Protein 5DP1 (pdb70)

Sequence (332 aa):
DQPVQLKLSEYGVIDNLNNWQPMQRKTPLANEVEIEVAAVGLNFRRDVLNALGLLKDYYAEHFNITSAEQLTFGFECAGKISAVGEQVSQWQVGDEVIGLLLHHDGLSSFITTSVEYVVAKPKQMSFSEAATLPLTFLTAQYGLQHLAKIQPGERVLIHAAAGGVGQAAVQIAQVAGAEIFATASPSKWEFLQSLGIKHIMNSRTLDFAEEIMKRRTAGEGVDVVLNSLNGEYIPQSLAVLTPKGRFVEIGKIGIWEKEQVKEKRPDVSYFPFDLQEAVQQQPGLIGQLSSEELTQQQWNQGKLKALPHKVFPSTEITTAAFRYMQQAKHVGKVVVSMP

InterPro domains:
  IPR001227 Acyl transferase domain superfamily [G3DSA:3.40.366.10] (591-899)
  IPR009081 Phosphopantetheine binding ACP domain [PF00550] (2108-2173)
  IPR009081 Phosphopantetheine binding ACP domain [PS50075] (2102-2177)
  IPR011032 GroES-like superfamily [SSF50129] (1491-1642)
  IPR013154 Alcohol dehydrogenase-like, N-terminal [PF08240] (1513-1579)
  IPR013968 Polyketide synthase-like, ketoreductase domain [PF08659] (1828-2005)
  IPR014030 Beta-ketoacyl synthase-like, N-terminal domain [PF00109] (36-287)
  IPR014031 Beta-ketoacyl synthase, C-terminal domain [PF02801] (295-412)
  IPR014043 Acyl transferase domain [PF00698] (593-915)
  IPR014043 Acyl transferase domain [SM00827] (593-896)
  IPR016035 Acyl transferase/acyl hydrolase/lysophospholipase [SSF52151] (590-893)
  IPR016036 Malonyl-CoA ACP transacylase, ACP-binding [SSF55048] (723-789)
  IPR016039 Thiolase-like [G3DSA:3.40.47.10] (28-499)
  IPR016039 Thiolase-like [SSF53901] (32-411)
  IPR020806 Polyketide synthase-like, phosphopantetheine-binding domain [SM00823] (2105-2177)
  IPR020807 Polyketide/metazoan fatty acid synthase-like, dehydratase domain [SM00826] (963-1134)
  IPR020841 Polyketide synthase, beta-ketoacyl synthase domain [PS52004] (35-462)
  IPR020841 Polyketide synthase, beta-ketoacyl synthase domain [SM00825] (38-465)
  IPR020843 Enoylreductase domain [SM00829] (1495-1812)
  IPR036291 NAD(P)-binding domain superfamily [SSF51735] (1255-1474)

Radius of gyration: 19.92 Å; Cα contacts (8 Å, |Δi|>4): 731; chains: 1; bounding box: 50×55×38 Å

Foldseek 3Di:
DQKWFWAAPAAQDLVRTDTHGDDDDAAAAQKFKFQFFKFWAALVQLCLRNCNCQVVCCVPPVDNGRRVAAGTFKTWGFTCHHHNNDDPDDGGFTKIQQGDRTSRIRMDMDGCLRIDGDDPVDDRHLSNLPRPLQLVLCCQDCVAQNDAAAFEEEEELLQASNNVNNLLVCVVRNYQYAYEHDPVCQVVVVVSVHDHYYHNPDLCSLVVQCVVVVNQAGQEYEDADADPCQLSNLVRHGQQHEYEYEHDPHDDDPVVSCVSHVRYHYHYDYSVVVCVVDPCSSVVSVVVVVVCVVVVRDGRDDAAEDEPVCSSVQSVVSVVCNSHHIYMYGYD

Organism: NCBI:txid489825

Secondary structure (DSSP, 8-state):
---EEEEESSTT-GGGEEEEE-------TTEEEEEEEEEEE-HHHHHHHHTTTHHHHHHHH---SGGG----SEEEEEEEEE-TT--S--TT-EEEE-S-S--SBSEEEEEGGGEEEPPTTS-HHHHHTSHHHHHHHHIIIIIIS---TT-EEEETTTTSHHHHHHHHHHHHTTPEEEEEE-GGGHHHHHTTT--EEEESSSSTHHHHHHHHTTT--EEEEEE---TTHHHHHHTTEEEEEEEEE---TTPPPHHHHHHH-TTSEEEE--HHHHHHHSTTHHHHHHHHHHHHHHTT---PPPEEEEEGGGHHHHHHHHHHTTTS-EEEEE--

Nearest PDB structures (foldseek):
  5dp1-assembly1_A  TM=1.003E+00  e=2.004E-77  Moorena producens 3L
  6k9y-assembly2_C  TM=8.954E-01  e=3.140E-31  Homo sapiens
  6k9y-assembly2_D  TM=8.778E-01  e=4.285E-31  Homo sapiens
  6lhr-assembly2_D  TM=8.682E-01  e=5.496E-31  Homo sapiens
  4dup-assembly1_A  TM=8.455E-01  e=1.088E-29  Rhizobium etli CFN 42

B-factor: mean 36.42, std 11.65, range [17.14, 84.02]

Solvent-accessible surface area: 15423 Å² total; per-residue (Å²): 180,166,24,30,34,0,30,0,49,98,54,43,60,4,100,40,10,55,63,66,120,36,161,112,133,120,14,128,43,75,42,0,4,0,91,10,32,2,0,0,1,14,57,35,0,1,23,4,0,55,17,106,13,117,114,37,14,41,149,73,83,118,36,100,48,10,113,90,0,24,2,0,12,0,0,0,0,88,3,27,26,46,5,163,127,20,111,153,35,128,105,44,46,56,0,6,0,14,27,11,121,19,0,1,0,21,16,4,28,9,40,50,86,50,9,36,61,14,22,195,146,12,56,47,23,62,0,0,0,20,3,41,2,3,2,9,0,16,21,0,0,64,44,31,3,130,5,94,103,60,33,56,1,0,0,5,7,0,1,5,12,27,6,11,0,0,2,18,2,0,75,71,14,42,15,60,12,1,0,0,4,18,62,86,61,87,150,61,0,128,88,55,47,6,186,26,44,13,33,15,168,59,68,98,2,10,129,83,0,71,165,128,3,92,48,102,3,0,33,0,0,5,0,41,12,76,44,105,36,1,38,53,0,0,49,2,7,33,86,170,0,39,0,0,1,35,16,70,83,50,56,64,110,141,101,93,2,141,156,78,34,106,60,18,48,34,58,56,27,15,18,36,43,8,10,122,139,78,121,46,1,1,38,84,0,16,122,52,17,64,100,18,66,110,120,63,113,11,130,26,4,87,51,96,65,23,73,10,110,78,8,41,47,0,0,120,66,9,70,148,3,95,73,38,22,6,0,0,0,45,16,140

Structure (mmCIF, N/CA/C/O backbone):
data_5DP1
#
_entry.id   5DP1
#
_cell.length_a   93.583
_cell.length_b   127.153
_cell.length_c   127.759
_cell.angle_alpha   90.00
_cell.angle_beta   90.00
_cell.angle_gamma   90.00
#
_symmetry.space_group_name_H-M   'F 2 2 2'
#
loop_
_entity.id
_entity.type
_entity.pdbx_description
1 polymer CurK
2 non-polymer GLYCEROL
3 non-polymer 'PHOSPHATE ION'
4 water water
#
loop_
_atom_site.group_PDB
_atom_site.id
_atom_site.type_symbol
_atom_site.label_atom_id
_atom_site.label_alt_id
_atom_site.label_comp_id
_atom_site.label_asym_id
_atom_site.label_entity_id
_atom_site.label_seq_id
_atom_site.pdbx_PDB_ins_code
_atom_site.Cartn_x
_atom_site.Cartn_y
_atom_site.Cartn_z
_atom_site.occupancy
_atom_site.B_iso_or_equiv
_atom_site.auth_seq_id
_atom_site.auth_comp_id
_atom_site.auth_asym_id
_atom_site.auth_atom_id
_atom_site.pdbx_PDB_model_num
ATOM 1 N N . ASP A 1 27 ? 8.350 8.548 -23.927 1.00 72.92 3 ASP A N 1
ATOM 2 C CA . ASP A 1 27 ? 6.874 8.339 -23.886 1.00 70.75 3 ASP A CA 1
ATOM 3 C C . ASP A 1 27 ? 6.529 6.859 -23.960 1.00 64.64 3 ASP A C 1
ATOM 4 O O . ASP A 1 27 ? 7.126 6.114 -24.739 1.00 65.67 3 ASP A O 1
ATOM 9 N N . GLN A 1 28 ? 5.555 6.457 -23.141 1.00 76.59 4 GLN A N 1
ATOM 10 C CA . GLN A 1 28 ? 5.176 5.052 -22.940 1.00 68.40 4 GLN A CA 1
ATOM 11 C C . GLN A 1 28 ? 6.338 4.155 -22.464 1.00 60.98 4 GLN A C 1
ATOM 12 O O . GLN A 1 28 ? 6.566 3.090 -23.049 1.00 56.42 4 GLN A O 1
ATOM 18 N N . PRO A 1 29 ? 7.075 4.574 -21.403 1.00 56.53 5 PRO A N 1
ATOM 19 C CA . PRO A 1 29 ? 8.088 3.662 -20.857 1.00 52.16 5 PRO A CA 1
ATOM 20 C C . PRO A 1 29 ? 7.455 2.401 -20.259 1.00 49.99 5 PRO A C 1
ATOM 21 O O . PRO A 1 29 ? 6.358 2.468 -19.688 1.00 49.66 5 PRO A O 1
ATOM 25 N N . VAL A 1 30 ? 8.140 1.270 -20.414 1.00 45.36 6 VAL A N 1
ATOM 26 C CA . VAL A 1 30 ? 7.642 -0.038 -19.969 1.00 44.14 6 VAL A CA 1
ATOM 27 C C . VAL A 1 30 ? 8.672 -0.829 -19.144 1.00 42.83 6 VAL A C 1
ATOM 28 O O . VAL A 1 30 ? 9.864 -0.502 -19.136 1.00 39.56 6 VAL A O 1
ATOM 32 N N . GLN A 1 31 ? 8.188 -1.855 -18.444 1.00 41.56 7 GLN A N 1
ATOM 33 C CA . GLN A 1 31 ? 9.024 -2.733 -17.628 1.00 39.41 7 GLN A CA 1
ATOM 34 C C . GLN A 1 31 ? 8.530 -4.156 -17.822 1.00 39.13 7 GLN A C 1
ATOM 35 O O . GLN A 1 31 ? 7.320 -4.388 -17.842 1.00 38.23 7 GLN A O 1
ATOM 41 N N . LEU A 1 32 ? 9.454 -5.107 -17.987 1.00 36.30 8 LEU A N 1
ATOM 42 C CA . LEU A 1 32 ? 9.078 -6.516 -18.099 1.00 35.60 8 LEU A CA 1
ATOM 43 C C . LEU A 1 32 ? 8.589 -7.045 -16.744 1.00 35.77 8 LEU A C 1
ATOM 44 O O . LEU A 1 32 ? 9.259 -6.873 -15.719 1.00 34.36 8 LEU A O 1
ATOM 49 N N . LYS A 1 33 ? 7.420 -7.680 -16.735 1.00 38.73 9 LYS A N 1
ATOM 50 C CA . L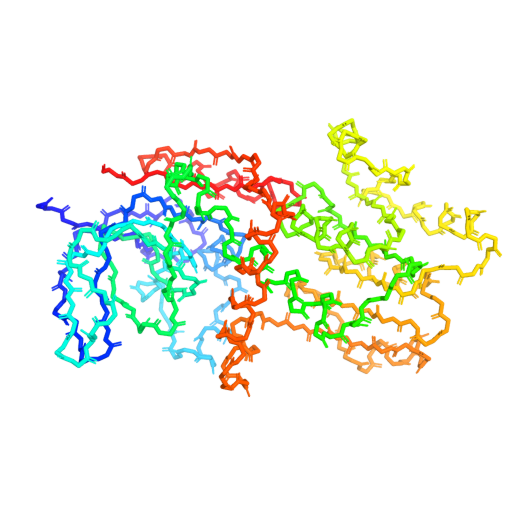YS A 1 33 ? 6.839 -8.171 -15.476 1.00 40.09 9 LYS A CA 1
ATOM 51 C C . LYS A 1 33 ? 6.309 -9.583 -15.612 1.00 41.83 9 LYS A C 1
ATOM 52 O O . LYS A 1 33 ? 5.977 -10.028 -16.711 1.00 42.45 9 LYS A O 1
ATOM 58 N N . LEU A 1 34 ? 6.225 -10.283 -14.484 1.00 43.10 10 LEU A N 1
ATOM 59 C CA . LEU A 1 34 ? 5.717 -11.651 -14.458 1.00 45.34 10 LEU A CA 1
ATOM 60 C C . LEU A 1 34 ? 4.451 -11.749 -13.605 1.00 47.47 10 LEU A C 1
ATOM 61 O O . LEU A 1 34 ? 4.471 -11.397 -12.425 1.00 47.52 10 LEU A O 1
ATOM 66 N N . SER A 1 35 ? 3.363 -12.228 -14.207 1.00 51.62 11 SER A N 1
ATOM 67 C CA . SER A 1 35 ? 2.074 -12.341 -13.507 1.00 55.65 11 SER A CA 1
ATOM 68 C C . SER A 1 35 ? 2.031 -13.516 -12.523 1.00 57.02 11 SER A C 1
ATOM 69 O O . SER A 1 35 ? 1.471 -13.386 -11.434 1.00 59.98 11 SER A O 1
ATOM 72 N N . GLU A 1 36 ? 2.616 -14.651 -12.911 1.00 56.67 12 GLU A N 1
ATOM 73 C CA . GLU A 1 36 ? 2.744 -15.813 -12.025 1.00 57.02 12 GLU A CA 1
ATOM 74 C C . GLU A 1 36 ? 3.953 -16.692 -12.384 1.00 54.83 12 GLU A C 1
ATOM 75 O O . GLU A 1 36 ? 4.334 -16.813 -13.562 1.00 54.31 12 GLU A O 1
ATOM 81 N N . TYR A 1 37 ? 4.548 -17.301 -11.357 1.00 52.38 13 TYR A N 1
ATOM 82 C CA . TYR A 1 37 ? 5.728 -18.156 -11.518 1.00 50.20 13 TYR A CA 1
ATOM 83 C C . TYR A 1 37 ? 5.502 -19.311 -12.475 1.00 50.61 13 TYR A C 1
ATOM 84 O O . TYR A 1 37 ? 4.368 -19.785 -12.644 1.00 52.85 13 TYR A O 1
ATOM 93 N N . GLY A 1 38 ? 6.592 -19.753 -13.100 1.00 48.30 14 GLY A N 1
ATOM 94 C CA . GLY A 1 38 ? 6.622 -21.001 -13.861 1.00 47.36 14 GLY A CA 1
ATOM 95 C C . GLY A 1 38 ? 6.066 -20.945 -15.272 1.00 46.57 14 GLY A C 1
ATOM 96 O O . GLY A 1 38 ? 6.060 -21.956 -15.978 1.00 45.25 14 GLY A O 1
ATOM 97 N N . VAL A 1 39 ? 5.597 -19.770 -15.689 1.00 46.30 15 VAL A N 1
ATOM 98 C CA . VAL A 1 39 ? 5.068 -19.603 -17.049 1.00 46.66 15 VAL A CA 1
ATOM 99 C C . VAL A 1 39 ? 5.776 -18.445 -17.768 1.00 45.10 15 VAL A C 1
ATOM 100 O O . VAL A 1 39 ? 5.426 -17.275 -17.568 1.00 43.54 15 VAL A O 1
ATOM 104 N N . ILE A 1 40 ? 6.769 -18.781 -18.594 1.00 43.72 16 ILE A N 1
ATOM 105 C CA . ILE A 1 40 ? 7.512 -17.789 -19.400 1.00 44.84 16 ILE A CA 1
ATOM 106 C C . ILE A 1 40 ? 6.560 -16.970 -20.284 1.00 46.26 16 ILE A C 1
ATOM 107 O O . ILE A 1 40 ? 6.749 -15.765 -20.479 1.00 44.33 16 ILE A O 1
ATOM 112 N N . ASP A 1 41 ? 5.527 -17.637 -20.789 1.00 49.08 17 ASP A N 1
ATOM 113 C CA . ASP A 1 41 ? 4.483 -16.994 -21.576 1.00 53.03 17 ASP A CA 1
ATOM 114 C C . ASP A 1 41 ? 3.766 -15.872 -20.812 1.00 52.51 17 ASP A C 1
ATOM 115 O O . ASP A 1 41 ? 3.116 -15.025 -21.422 1.00 53.96 17 ASP A O 1
ATOM 120 N N . ASN A 1 42 ? 3.887 -15.872 -19.484 1.00 51.15 18 ASN A N 1
ATOM 121 C CA . ASN A 1 42 ? 3.290 -14.827 -18.650 1.00 52.73 18 ASN A CA 1
ATOM 122 C C . ASN A 1 42 ? 4.213 -13.635 -18.378 1.00 50.16 18 ASN A C 1
ATOM 123 O O . ASN A 1 42 ? 3.955 -12.837 -17.466 1.00 49.95 18 ASN A O 1
ATOM 128 N N . LEU A 1 43 ? 5.288 -13.524 -19.159 1.00 47.64 19 LEU A N 1
ATOM 129 C CA . LEU A 1 43 ? 6.139 -12.336 -19.126 1.00 45.54 19 LEU A CA 1
ATOM 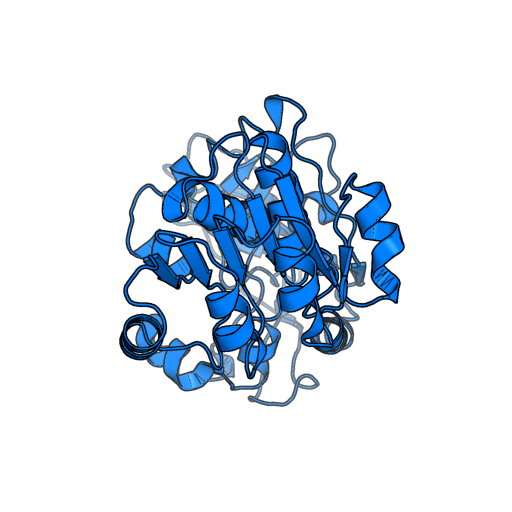130 C C . LEU A 1 43 ? 5.536 -11.287 -20.053 1.00 46.11 19 LEU A C 1
ATOM 131 O O . LEU A 1 43 ? 5.270 -11.571 -21.221 1.00 47.39 19 LEU A O 1
ATOM 136 N N . ASN A 1 44 ? 5.316 -10.084 -19.520 1.00 45.51 20 ASN A N 1
ATOM 137 C CA A ASN A 1 44 ? 4.676 -9.011 -20.279 0.50 46.26 20 ASN A CA 1
ATOM 138 C CA B ASN A 1 44 ? 4.666 -9.005 -20.272 0.50 47.05 20 ASN A CA 1
ATOM 139 C C . ASN A 1 44 ? 5.300 -7.645 -20.015 1.00 45.76 20 ASN A C 1
ATOM 140 O O . ASN A 1 44 ? 5.709 -7.345 -18.892 1.00 45.88 20 ASN A O 1
ATOM 149 N N . TRP A 1 45 ? 5.375 -6.830 -21.065 1.00 46.43 21 TRP A N 1
ATOM 150 C CA . TRP A 1 45 ? 5.848 -5.454 -20.954 1.00 47.08 21 TRP A CA 1
ATOM 151 C C . TRP A 1 45 ? 4.695 -4.599 -20.425 1.00 49.33 21 TRP A C 1
ATOM 152 O O . TRP A 1 45 ? 3.683 -4.436 -21.104 1.00 52.15 21 TRP A O 1
ATOM 163 N N . GLN A 1 46 ? 4.845 -4.073 -19.212 1.00 51.05 22 GLN A N 1
ATOM 164 C CA . GLN A 1 46 ? 3.830 -3.216 -18.585 1.00 53.92 22 GLN A CA 1
ATOM 165 C C . GLN A 1 46 ? 4.302 -1.760 -18.498 1.00 53.50 22 GLN A C 1
ATOM 166 O O . GLN A 1 46 ? 5.486 -1.513 -18.265 1.00 51.62 22 GLN A O 1
ATOM 172 N N . PRO A 1 47 ? 3.380 -0.786 -18.661 1.00 54.35 23 PRO A N 1
ATOM 173 C CA . PRO A 1 47 ? 3.773 0.614 -18.474 1.00 52.82 23 PRO A CA 1
ATOM 174 C C . PRO A 1 47 ? 4.460 0.814 -17.125 1.00 50.72 23 PRO A C 1
ATOM 175 O O . PRO A 1 47 ? 4.120 0.135 -16.154 1.00 51.73 23 PRO A O 1
ATOM 179 N N . MET A 1 48 ? 5.443 1.706 -17.073 1.00 48.03 24 MET A N 1
ATOM 180 C CA . MET A 1 48 ? 6.149 1.969 -15.823 1.00 47.16 24 MET A CA 1
ATOM 181 C C . MET A 1 48 ? 6.146 3.452 -15.485 1.00 48.19 24 MET A C 1
ATOM 182 O O . MET A 1 48 ? 6.102 4.304 -16.380 1.00 48.04 24 MET A O 1
ATOM 187 N N . GLN A 1 49 ? 6.206 3.741 -14.188 1.00 50.23 25 GLN A N 1
ATOM 188 C CA . GLN A 1 49 ? 6.319 5.101 -13.681 1.00 53.66 25 GLN A CA 1
ATOM 189 C C . GLN A 1 49 ? 7.802 5.449 -13.536 1.00 51.55 25 GLN A C 1
ATOM 190 O O . GLN A 1 49 ? 8.523 4.802 -12.775 1.00 50.28 25 GLN A O 1
ATOM 196 N N . ARG A 1 50 ? 8.249 6.462 -14.277 1.00 50.38 26 ARG A N 1
ATOM 197 C CA . ARG A 1 50 ? 9.611 6.974 -14.148 1.00 48.86 26 ARG A CA 1
ATOM 198 C C . ARG A 1 50 ? 9.799 7.668 -12.804 1.00 50.99 26 ARG A C 1
ATOM 199 O O . ARG A 1 50 ? 8.873 8.295 -12.279 1.00 51.92 26 ARG A O 1
ATOM 207 N N . LYS A 1 51 ? 11.000 7.541 -12.251 1.00 53.52 27 LYS A N 1
ATOM 208 C CA . LYS A 1 51 ? 11.320 8.076 -10.931 1.00 54.59 27 LYS A CA 1
ATOM 209 C C . LYS A 1 51 ? 12.442 9.091 -11.037 1.00 53.07 27 LYS A C 1
ATOM 210 O O . LYS A 1 51 ? 13.367 8.920 -11.836 1.00 52.61 27 LYS A O 1
ATOM 216 N N . THR A 1 52 ? 12.353 10.136 -10.220 1.00 51.90 28 THR A N 1
ATOM 217 C CA . THR A 1 52 ? 13.428 11.109 -10.046 1.00 50.13 28 THR A CA 1
ATOM 218 C C . THR A 1 52 ? 14.571 10.421 -9.306 1.00 47.21 28 THR A C 1
ATOM 219 O O . THR A 1 52 ? 14.328 9.763 -8.293 1.00 48.19 28 THR A O 1
ATOM 223 N N . PRO A 1 53 ? 15.812 10.535 -9.824 1.00 44.16 29 PRO A N 1
ATOM 224 C CA . PRO A 1 53 ? 16.926 9.912 -9.107 1.00 42.31 29 PRO A CA 1
ATOM 225 C C . PRO A 1 53 ? 17.188 10.573 -7.759 1.00 42.03 29 PRO A C 1
ATOM 226 O O . PRO A 1 53 ? 17.136 11.799 -7.646 1.00 40.93 29 PRO A O 1
ATOM 230 N N . LEU A 1 54 ? 17.480 9.762 -6.747 1.00 41.89 30 LEU A N 1
ATOM 231 C CA . LEU A 1 54 ? 17.896 10.295 -5.447 1.00 43.21 30 LEU A CA 1
ATOM 232 C C . LEU A 1 54 ? 19.308 10.887 -5.565 1.00 43.54 30 LEU A C 1
ATOM 233 O O . LEU A 1 54 ? 19.940 10.779 -6.624 1.00 42.58 30 LEU A O 1
ATOM 238 N N . ALA A 1 55 ? 19.788 11.513 -4.489 1.00 43.60 31 ALA A N 1
ATOM 239 C CA . ALA A 1 55 ? 20.971 12.391 -4.528 1.00 44.93 31 ALA A CA 1
ATOM 240 C C . ALA A 1 55 ? 22.226 11.837 -5.204 1.00 44.78 31 ALA A C 1
ATOM 241 O O . ALA A 1 55 ? 22.939 12.588 -5.883 1.00 47.10 31 ALA A O 1
ATOM 243 N N . ASN A 1 56 ? 22.517 10.555 -4.991 1.00 42.99 32 ASN A N 1
ATOM 244 C CA . ASN A 1 56 ? 23.699 9.928 -5.606 1.00 42.95 32 ASN A CA 1
ATOM 245 C C . ASN A 1 56 ? 23.349 8.825 -6.620 1.00 40.40 32 ASN A C 1
ATOM 246 O O . ASN A 1 56 ? 24.112 7.879 -6.839 1.00 40.88 32 ASN A O 1
ATOM 251 N N . GLU A 1 57 ? 22.194 8.986 -7.252 1.00 38.26 33 GLU A N 1
ATOM 252 C CA . GLU A 1 57 ? 21.748 8.093 -8.310 1.00 37.53 33 GLU A CA 1
ATOM 253 C C . GLU A 1 57 ? 21.700 8.808 -9.657 1.00 35.78 33 GLU A C 1
ATOM 254 O O . GLU A 1 57 ? 21.686 10.042 -9.726 1.00 36.11 33 GLU A O 1
ATOM 260 N N . VAL A 1 58 ? 21.670 8.018 -10.723 1.00 33.29 34 VAL A N 1
ATOM 261 C CA . VAL A 1 58 ? 21.347 8.513 -12.056 1.00 32.23 34 VAL A CA 1
ATOM 262 C C . VAL A 1 58 ? 20.180 7.703 -12.632 1.00 32.23 34 VAL A C 1
ATOM 263 O O . VAL A 1 58 ? 19.906 6.580 -12.186 1.00 31.80 34 VAL A O 1
ATOM 267 N N . GLU A 1 59 ? 19.497 8.280 -13.613 1.00 31.39 35 GLU A N 1
ATOM 268 C CA . GLU A 1 59 ? 18.524 7.542 -14.392 1.00 31.82 35 GLU A CA 1
ATOM 269 C C . GLU A 1 59 ? 19.142 7.236 -15.753 1.00 30.98 35 GLU A C 1
ATOM 270 O O . GLU A 1 59 ? 19.807 8.087 -16.344 1.00 31.30 35 GLU A O 1
ATOM 276 N N . ILE A 1 60 ? 18.944 6.011 -16.224 1.00 30.34 36 ILE A N 1
ATOM 277 C CA . ILE A 1 60 ? 19.484 5.574 -17.517 1.00 29.65 36 ILE A CA 1
ATOM 278 C C . ILE A 1 60 ? 18.347 5.191 -18.460 1.00 30.38 36 ILE A C 1
ATOM 279 O O . ILE A 1 60 ? 17.472 4.388 -18.099 1.00 30.61 36 ILE A O 1
ATOM 284 N N . GLU A 1 61 ? 18.331 5.788 -19.654 1.00 30.06 37 GLU A N 1
ATOM 285 C CA . GLU A 1 61 ? 17.434 5.308 -20.714 1.00 30.43 37 GLU A CA 1
ATOM 286 C C . GLU A 1 61 ? 18.124 4.124 -21.386 1.00 28.87 37 GLU A C 1
ATOM 287 O O . GLU A 1 61 ? 19.185 4.286 -21.985 1.00 28.67 37 GLU A O 1
ATOM 293 N N . VAL A 1 62 ? 17.517 2.945 -21.274 1.00 28.66 38 VAL A N 1
ATOM 294 C CA . VAL A 1 62 ? 18.187 1.671 -21.621 1.00 27.81 38 VAL A CA 1
ATOM 295 C C . VAL A 1 62 ? 18.105 1.387 -23.113 1.00 28.26 38 VAL A C 1
ATOM 296 O O . VAL A 1 62 ? 17.020 1.433 -23.696 1.00 28.75 38 VAL A O 1
ATOM 300 N N . ALA A 1 63 ? 19.242 1.081 -23.729 1.00 26.91 39 ALA A N 1
ATOM 301 C CA . ALA A 1 63 ? 19.275 0.706 -25.147 1.00 27.86 39 ALA A CA 1
ATOM 302 C C . ALA A 1 63 ? 19.409 -0.813 -25.342 1.00 27.43 39 ALA A C 1
ATOM 303 O O . ALA A 1 63 ? 18.841 -1.386 -26.281 1.00 27.66 39 ALA A O 1
ATOM 305 N N . ALA A 1 64 ? 20.178 -1.463 -24.467 1.00 25.54 40 ALA A N 1
ATOM 306 C CA . ALA A 1 64 ? 20.391 -2.908 -24.567 1.00 25.49 40 ALA A CA 1
ATOM 307 C C . ALA A 1 64 ? 20.575 -3.514 -23.185 1.00 24.88 40 ALA A C 1
ATOM 308 O O . ALA A 1 64 ? 21.123 -2.871 -22.289 1.00 24.33 40 ALA A O 1
ATOM 310 N N . VAL A 1 65 ? 20.130 -4.756 -23.032 1.00 24.53 41 VAL A N 1
ATOM 311 C CA . VAL A 1 65 ? 20.155 -5.424 -21.739 1.00 24.35 41 VAL A CA 1
ATOM 312 C C . VAL A 1 65 ? 20.732 -6.824 -21.897 1.00 23.66 41 VAL A C 1
ATOM 313 O O . VAL A 1 65 ? 20.285 -7.621 -22.748 1.00 23.38 41 VAL A O 1
ATOM 317 N N . GLY A 1 66 ? 21.722 -7.143 -21.072 1.00 23.31 42 GLY A N 1
ATOM 318 C CA . GLY A 1 66 ? 22.240 -8.497 -21.054 1.00 23.93 42 GLY A CA 1
ATOM 319 C C . GLY A 1 66 ? 21.209 -9.383 -20.371 1.00 24.75 42 GLY A C 1
ATOM 320 O O . GLY A 1 66 ? 20.635 -8.986 -19.347 1.00 25.24 42 GLY A O 1
ATOM 321 N N . LEU A 1 67 ? 20.960 -10.556 -20.952 1.00 24.30 43 LEU A N 1
ATOM 322 C CA . LEU A 1 67 ? 20.061 -11.554 -20.377 1.00 25.49 43 LEU A CA 1
ATOM 323 C C . LEU A 1 67 ? 20.920 -12.668 -19.799 1.00 26.11 43 LEU A C 1
ATOM 324 O O . LEU A 1 67 ? 22.017 -12.928 -20.295 1.00 26.62 43 LEU A O 1
ATOM 329 N N . ASN A 1 68 ? 20.441 -13.301 -18.731 1.00 25.94 44 ASN A N 1
ATOM 330 C CA . ASN A 1 68 ? 21.242 -14.298 -18.029 1.00 26.32 44 ASN A CA 1
ATOM 331 C C . ASN A 1 68 ? 20.401 -15.499 -17.599 1.00 26.30 44 ASN A C 1
ATOM 332 O O . ASN A 1 68 ? 19.194 -15.381 -17.476 1.00 25.69 44 ASN A O 1
ATOM 337 N N . PHE A 1 69 ? 21.031 -16.654 -1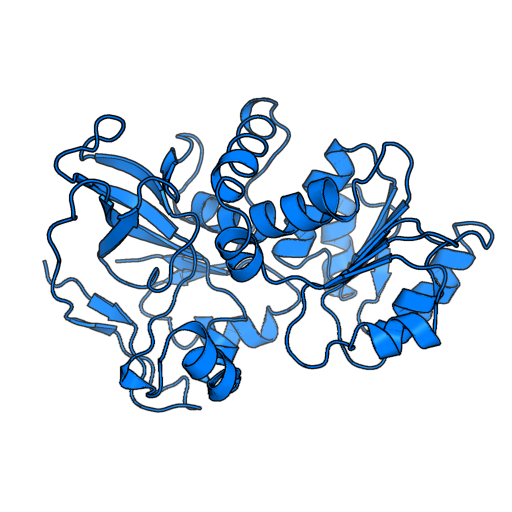7.407 1.00 27.73 45 PHE A N 1
ATOM 338 C CA . PHE A 1 69 ? 20.273 -17.850 -16.994 1.00 29.46 45 PHE A CA 1
ATOM 339 C C . PHE A 1 69 ? 19.495 -17.583 -15.710 1.00 29.37 45 PHE A C 1
ATOM 340 O O . PHE A 1 69 ? 18.361 -18.047 -15.546 1.00 29.69 45 PHE A O 1
ATOM 348 N N . ARG A 1 70 ? 20.080 -16.784 -14.827 1.00 30.04 46 ARG A N 1
ATOM 349 C CA A ARG A 1 70 ? 19.436 -16.403 -13.565 0.50 30.86 46 ARG A CA 1
ATOM 350 C CA B ARG A 1 70 ? 19.419 -16.446 -13.571 0.50 31.14 46 ARG A CA 1
ATOM 351 C C . ARG A 1 70 ? 18.036 -15.807 -13.768 1.00 30.50 46 ARG A C 1
ATOM 352 O O . ARG A 1 70 ? 17.120 -16.051 -12.966 1.00 30.79 46 ARG A O 1
ATOM 367 N N . ASP A 1 71 ? 17.861 -15.014 -14.835 1.00 29.34 47 ASP A N 1
ATOM 368 C CA . ASP A 1 71 ? 16.538 -14.423 -15.132 1.00 28.67 47 ASP A CA 1
ATOM 369 C C . ASP A 1 71 ? 15.489 -15.510 -15.365 1.00 29.00 47 ASP A C 1
ATOM 370 O O . ASP A 1 71 ? 14.324 -15.380 -14.955 1.00 29.95 47 ASP A O 1
ATOM 375 N N . VAL A 1 72 ? 15.907 -16.561 -16.057 1.00 29.25 48 VAL A N 1
ATOM 376 C CA . VAL A 1 72 ? 15.037 -17.705 -16.343 1.00 30.64 48 VAL A CA 1
ATOM 377 C C . VAL A 1 72 ? 14.693 -18.477 -15.061 1.00 30.72 48 VAL A C 1
ATOM 378 O O . VAL A 1 72 ? 13.524 -18.750 -14.792 1.00 31.43 48 VAL A O 1
ATOM 382 N N . LEU A 1 73 ? 15.707 -18.811 -14.270 1.00 30.34 49 LEU A N 1
ATOM 383 C CA . LEU A 1 73 ? 15.474 -19.490 -12.987 1.00 31.81 49 LEU A CA 1
ATOM 384 C C . LEU A 1 73 ? 14.507 -18.697 -12.094 1.00 32.80 49 LEU A C 1
ATOM 385 O O . LEU A 1 73 ? 13.621 -19.267 -11.443 1.00 33.14 49 LEU A O 1
ATOM 390 N N . ASN A 1 74 ? 14.673 -17.378 -12.095 1.00 32.19 50 ASN A N 1
ATOM 391 C CA . ASN A 1 74 ? 13.805 -16.479 -11.370 1.00 34.17 50 ASN A CA 1
ATOM 392 C C . ASN A 1 74 ? 12.355 -16.576 -11.840 1.00 34.76 50 ASN A C 1
ATOM 393 O O . ASN A 1 74 ? 11.452 -16.847 -11.042 1.00 35.38 50 ASN A O 1
ATOM 398 N N . ALA A 1 75 ? 12.143 -16.378 -13.143 1.00 34.88 51 ALA A N 1
ATOM 399 C CA . ALA A 1 75 ? 10.809 -16.448 -13.753 1.00 36.42 51 ALA A CA 1
ATOM 400 C C . ALA A 1 75 ? 10.142 -17.816 -13.582 1.00 38.81 51 ALA A C 1
ATOM 401 O O . ALA A 1 75 ? 8.912 -17.921 -13.558 1.00 41.78 51 ALA A O 1
ATOM 403 N N . LEU A 1 76 ? 10.950 -18.863 -13.474 1.00 38.78 52 LEU A N 1
ATOM 404 C CA . LEU A 1 76 ? 10.398 -20.211 -13.377 1.00 40.00 52 LEU A CA 1
ATOM 405 C C . LEU A 1 76 ? 10.053 -20.622 -11.944 1.00 40.77 52 LEU A C 1
ATOM 406 O O . LEU A 1 76 ? 9.437 -21.661 -11.726 1.00 41.59 52 LEU A O 1
ATOM 411 N N . GLY A 1 77 ? 10.441 -19.796 -10.982 1.00 40.16 53 GLY A N 1
ATOM 412 C CA . GLY A 1 77 ? 10.089 -20.007 -9.578 1.00 41.66 53 GLY A CA 1
ATOM 413 C C . GLY A 1 77 ? 11.094 -20.851 -8.821 1.00 42.17 53 GLY A C 1
ATOM 414 O O . GLY A 1 77 ? 10.781 -21.384 -7.752 1.00 43.95 53 GLY A O 1
ATOM 415 N N . LEU A 1 78 ? 12.306 -20.949 -9.359 1.00 39.89 54 LEU A N 1
ATOM 416 C CA . LEU A 1 78 ? 13.323 -21.840 -8.806 1.00 40.43 54 LEU A CA 1
ATOM 417 C C . LEU A 1 78 ? 14.244 -21.175 -7.775 1.00 41.74 54 LEU A C 1
ATOM 418 O O . LEU A 1 78 ? 15.142 -21.818 -7.219 1.00 42.35 54 LEU A O 1
ATOM 423 N N . LEU A 1 79 ? 13.994 -19.897 -7.504 1.00 40.47 55 LEU A N 1
ATOM 424 C CA . LEU A 1 79 ? 14.813 -19.137 -6.564 1.00 41.70 55 LEU A CA 1
ATOM 425 C C . LEU A 1 79 ? 13.943 -18.397 -5.544 1.00 42.04 55 LEU A C 1
ATOM 426 O O . LEU A 1 79 ? 14.375 -17.404 -4.964 1.00 40.03 55 LEU A O 1
ATOM 431 N N . LYS A 1 80 ? 12.720 -18.892 -5.328 1.00 44.57 56 LYS A N 1
ATOM 432 C CA . LYS A 1 80 ? 11.746 -18.238 -4.439 1.00 45.32 56 LYS A CA 1
ATOM 433 C C . LYS A 1 80 ? 12.289 -18.002 -3.037 1.00 45.82 56 LYS A C 1
ATOM 434 O O . LYS A 1 80 ? 12.171 -16.902 -2.498 1.00 46.05 56 LYS A O 1
ATOM 440 N N . ASP A 1 81 ? 12.879 -19.042 -2.453 1.00 47.80 57 ASP A N 1
ATOM 441 C CA . ASP A 1 81 ? 13.431 -18.977 -1.098 1.00 50.42 57 ASP A CA 1
ATOM 442 C C . ASP A 1 81 ? 14.566 -17.968 -0.995 1.00 48.24 57 ASP A C 1
ATOM 443 O O . ASP A 1 81 ? 14.631 -17.183 -0.047 1.00 47.96 57 ASP A O 1
ATOM 448 N N . TYR A 1 82 ? 15.451 -17.986 -1.987 1.00 46.17 58 TYR A N 1
ATOM 449 C CA . TYR A 1 82 ? 16.564 -17.049 -2.042 1.00 43.82 58 TYR A CA 1
ATOM 450 C C . TYR A 1 82 ? 16.075 -15.600 -2.067 1.00 43.73 58 TYR A C 1
ATOM 451 O O . TYR A 1 82 ? 16.608 -14.743 -1.358 1.00 44.14 58 TYR A O 1
ATOM 460 N N . TYR A 1 83 ? 15.057 -15.333 -2.879 1.00 43.16 59 TYR A N 1
ATOM 461 C CA . TYR A 1 83 ? 14.575 -13.966 -3.069 1.00 43.27 59 TYR A CA 1
ATOM 462 C C . TYR A 1 83 ? 13.906 -13.383 -1.826 1.00 44.11 59 TYR A C 1
ATOM 463 O O . TYR A 1 83 ? 14.038 -12.188 -1.553 1.00 44.40 59 TYR A O 1
ATOM 472 N N . ALA A 1 84 ? 13.225 -14.237 -1.065 1.00 45.84 60 ALA A N 1
ATOM 473 C CA . ALA A 1 84 ? 12.665 -13.845 0.230 1.00 47.69 60 ALA A CA 1
ATOM 474 C C . ALA A 1 84 ? 13.772 -13.496 1.241 1.00 48.92 60 ALA A C 1
ATOM 475 O O . ALA A 1 84 ? 13.756 -12.416 1.845 1.00 47.76 60 ALA A O 1
ATOM 477 N N . GLU A 1 85 ? 14.744 -14.397 1.389 1.00 49.51 61 GLU A N 1
ATOM 478 C CA . GLU A 1 85 ? 15.813 -14.248 2.382 1.00 51.54 61 GLU A CA 1
ATOM 479 C C . GLU A 1 85 ? 16.817 -13.137 2.090 1.00 50.30 61 GLU A C 1
ATOM 480 O O . GLU A 1 85 ? 17.464 -12.633 3.011 1.00 50.19 61 GLU A O 1
ATOM 486 N N . HIS A 1 86 ? 16.950 -12.759 0.821 1.00 48.72 62 HIS A N 1
ATOM 487 C CA . HIS A 1 86 ? 17.934 -11.751 0.422 1.00 47.70 62 HIS A CA 1
ATOM 488 C C . HIS A 1 86 ? 17.327 -10.393 0.086 1.00 48.66 62 HIS A C 1
ATOM 489 O O . HIS A 1 86 ? 17.965 -9.355 0.313 1.00 46.97 62 HIS A O 1
ATOM 496 N N . PHE A 1 87 ? 16.111 -10.396 -0.465 1.00 48.67 63 PHE A N 1
ATOM 497 C CA . PHE A 1 87 ? 15.481 -9.151 -0.925 1.00 49.23 63 PHE A CA 1
ATOM 498 C C . PHE A 1 87 ? 14.050 -8.941 -0.422 1.00 50.78 63 PHE A C 1
ATOM 499 O O . PHE A 1 87 ? 13.380 -7.998 -0.841 1.00 50.26 63 PHE A O 1
ATOM 507 N N . ASN A 1 88 ? 13.592 -9.812 0.473 1.00 52.35 64 ASN A N 1
ATOM 508 C CA . ASN A 1 88 ? 12.203 -9.793 0.951 1.00 55.12 64 ASN A CA 1
ATOM 509 C C . ASN A 1 88 ? 11.160 -9.775 -0.193 1.00 55.44 64 ASN A C 1
ATOM 510 O O . ASN A 1 88 ? 10.080 -9.195 -0.067 1.00 55.53 64 ASN A O 1
ATOM 515 N N . ILE A 1 89 ? 11.501 -10.415 -1.312 1.00 54.00 65 ILE A N 1
ATOM 516 C CA . ILE A 1 89 ? 10.559 -10.590 -2.414 1.00 53.10 65 ILE A CA 1
ATOM 517 C C . ILE A 1 89 ? 9.834 -11.912 -2.201 1.00 54.64 65 ILE A C 1
ATOM 518 O O . ILE A 1 89 ? 10.461 -12.972 -2.119 1.00 55.51 65 ILE A O 1
ATOM 523 N N . THR A 1 90 ? 8.510 -11.832 -2.107 1.00 54.94 66 THR A N 1
ATOM 524 C CA . THR A 1 90 ? 7.675 -12.954 -1.696 1.00 56.82 66 THR A CA 1
ATOM 525 C C . THR A 1 90 ? 6.607 -13.271 -2.741 1.00 57.84 66 THR A C 1
ATOM 526 O O . THR A 1 90 ? 5.777 -14.164 -2.548 1.00 59.39 66 THR A O 1
ATOM 530 N N . SER A 1 91 ? 6.642 -12.540 -3.852 1.00 56.87 67 SER A N 1
ATOM 531 C CA . SER A 1 91 ? 5.574 -12.575 -4.844 1.00 57.09 67 SER A CA 1
ATOM 532 C C . SER A 1 91 ? 6.126 -12.434 -6.259 1.00 54.93 67 SER A C 1
ATOM 533 O O . SER A 1 91 ? 7.071 -11.677 -6.486 1.00 53.90 67 SER A O 1
ATOM 536 N N . ALA A 1 92 ? 5.523 -13.156 -7.204 1.00 55.04 68 ALA A N 1
ATOM 537 C CA . ALA A 1 92 ? 5.931 -13.094 -8.609 1.00 54.38 68 ALA A CA 1
ATOM 538 C C . ALA A 1 92 ? 5.807 -11.683 -9.190 1.00 54.31 68 ALA A C 1
ATOM 539 O O . ALA A 1 92 ? 6.745 -11.188 -9.820 1.00 53.32 68 ALA A O 1
ATOM 541 N N . GLU A 1 93 ? 4.666 -11.033 -8.953 1.00 55.50 69 GLU A N 1
ATOM 542 C CA . GLU A 1 93 ? 4.422 -9.679 -9.460 1.00 54.46 69 GLU A CA 1
ATOM 543 C C . GLU A 1 93 ? 5.375 -8.630 -8.870 1.00 52.35 69 GLU A C 1
ATOM 544 O O . GLU A 1 93 ? 5.348 -7.469 -9.276 1.00 51.96 69 GLU A O 1
ATOM 550 N N . GLN A 1 94 ? 6.227 -9.049 -7.933 1.00 49.68 70 GLN A N 1
ATOM 551 C CA . GLN A 1 94 ? 7.233 -8.165 -7.340 1.00 48.36 70 GLN A CA 1
ATOM 552 C C . GLN A 1 94 ? 8.548 -8.175 -8.121 1.00 45.46 70 GLN A C 1
ATOM 553 O O . GLN A 1 94 ? 9.339 -7.243 -8.022 1.00 43.58 70 GLN A O 1
ATOM 559 N N . LEU A 1 95 ? 8.778 -9.245 -8.871 1.00 44.66 71 LEU A N 1
ATOM 560 C CA . LEU A 1 95 ? 10.039 -9.454 -9.577 1.00 43.83 71 LEU A CA 1
ATOM 561 C C . LEU A 1 95 ? 10.263 -8.473 -10.716 1.00 42.52 71 LEU A C 1
ATOM 562 O O . LEU A 1 95 ? 9.313 -7.998 -11.349 1.00 43.40 71 LEU A O 1
ATOM 567 N N . THR A 1 96 ? 11.534 -8.187 -10.975 1.00 39.37 72 THR A N 1
ATOM 568 C CA . THR A 1 96 ? 11.949 -7.542 -12.216 1.00 36.77 72 THR A CA 1
ATOM 569 C C . THR A 1 96 ? 13.075 -8.373 -12.830 1.00 34.77 72 THR A C 1
ATOM 570 O O . THR A 1 96 ? 13.541 -9.339 -12.221 1.0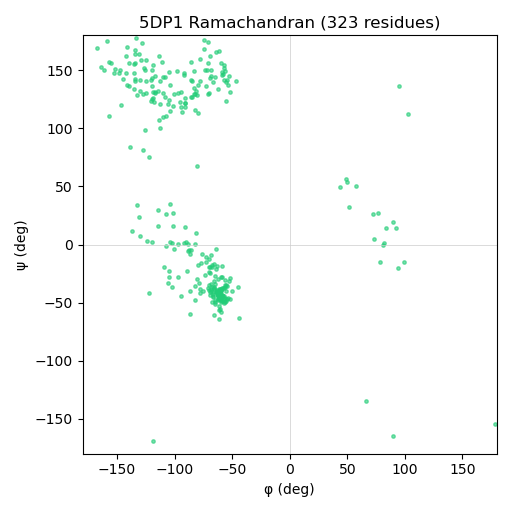0 35.11 72 THR A O 1
ATOM 574 N N . PHE A 1 97 ? 13.502 -8.016 -14.039 1.00 32.47 73 PHE A N 1
ATOM 575 C CA . PHE A 1 97 ? 14.502 -8.817 -14.760 1.00 30.57 73 PHE A CA 1
ATOM 576 C C . PHE A 1 97 ? 15.575 -7.939 -15.392 1.00 28.86 73 PHE A C 1
ATOM 577 O O . PHE A 1 97 ? 15.329 -6.763 -15.662 1.00 28.18 73 PHE A O 1
ATOM 585 N N . GLY A 1 98 ? 16.760 -8.512 -15.616 1.00 27.63 74 GLY A N 1
ATOM 586 C CA . GLY A 1 98 ? 17.853 -7.779 -16.253 1.00 26.57 74 GLY A CA 1
ATOM 587 C C . GLY A 1 98 ? 18.878 -7.339 -15.231 1.00 26.25 74 GLY A C 1
ATOM 588 O O . GLY A 1 98 ? 18.599 -6.482 -14.385 1.00 25.85 74 GLY A O 1
ATOM 589 N N . PHE A 1 99 ? 20.066 -7.924 -15.316 1.00 26.29 75 PHE A N 1
ATOM 590 C CA . PHE A 1 99 ? 21.111 -7.682 -14.318 1.00 26.61 75 PHE A CA 1
ATOM 591 C C . PHE A 1 99 ? 22.175 -6.677 -14.752 1.00 25.46 75 PHE A C 1
ATOM 592 O O . PHE A 1 99 ? 23.049 -6.333 -13.966 1.00 25.98 75 PHE A O 1
ATOM 600 N N . GLU A 1 100 ? 22.089 -6.198 -15.992 1.00 24.74 76 GLU A N 1
ATOM 601 C CA . GLU A 1 100 ? 23.137 -5.370 -16.607 1.00 24.78 76 GLU A CA 1
ATOM 602 C C . GLU A 1 100 ? 22.540 -4.697 -17.836 1.00 25.03 76 GLU A C 1
ATOM 603 O O . GLU A 1 100 ? 21.600 -5.221 -18.441 1.00 26.09 76 GLU A O 1
ATOM 609 N N . CYS A 1 101 ? 23.073 -3.542 -18.212 1.00 24.98 77 CYS A N 1
ATOM 610 C CA . CYS A 1 101 ? 22.508 -2.824 -19.347 1.00 25.62 77 CYS A CA 1
ATOM 611 C C . CYS A 1 101 ? 23.504 -1.846 -19.940 1.00 25.76 77 CYS A C 1
ATOM 612 O O . CYS A 1 101 ? 24.624 -1.681 -19.427 1.00 26.41 77 CYS A O 1
ATOM 615 N N . ALA A 1 102 ? 23.109 -1.223 -21.044 1.00 24.73 78 ALA A N 1
ATOM 616 C CA . ALA A 1 102 ? 23.863 -0.105 -21.604 1.00 24.71 78 ALA A CA 1
ATOM 617 C C . ALA A 1 102 ? 22.840 0.885 -22.119 1.00 25.08 78 ALA A C 1
ATOM 618 O O . ALA A 1 102 ? 21.763 0.492 -22.539 1.00 24.43 78 ALA A O 1
ATOM 620 N N . GLY A 1 103 ? 23.171 2.169 -22.063 1.00 25.42 79 GLY A N 1
ATOM 621 C CA . GLY A 1 103 ? 22.228 3.202 -22.493 1.00 26.87 79 GLY A CA 1
ATOM 622 C C . GLY A 1 103 ? 22.814 4.581 -22.297 1.00 28.27 79 GLY A C 1
ATOM 623 O O . GLY A 1 103 ? 24.041 4.751 -22.286 1.00 27.65 79 GLY A O 1
ATOM 624 N N . LYS A 1 104 ? 21.934 5.562 -22.137 1.00 31.01 80 LYS A N 1
ATOM 625 C CA . LYS A 1 104 ? 22.352 6.941 -21.944 1.00 32.93 80 LYS A CA 1
ATOM 626 C C . LYS A 1 104 ? 21.750 7.517 -20.675 1.00 33.17 80 LYS A C 1
ATOM 627 O O . LYS A 1 104 ? 20.582 7.264 -20.355 1.00 32.70 80 LYS A O 1
ATOM 633 N N . ILE A 1 105 ? 22.552 8.302 -19.965 1.00 33.38 81 ILE A N 1
ATOM 634 C CA . ILE A 1 105 ? 22.079 9.068 -18.814 1.00 34.21 81 ILE A CA 1
ATOM 635 C C . ILE A 1 105 ? 20.894 9.945 -19.230 1.00 35.44 81 ILE A C 1
ATOM 636 O O . ILE A 1 105 ? 21.003 10.729 -20.171 1.00 35.82 81 ILE A O 1
ATOM 641 N N . SER A 1 106 ? 19.764 9.786 -18.542 1.00 36.34 82 SER A N 1
ATOM 642 C CA . SER A 1 106 ? 18.572 10.580 -18.823 1.00 38.35 82 SER A CA 1
ATOM 643 C C . SER A 1 106 ? 18.268 11.593 -17.712 1.00 39.16 82 SER A C 1
ATOM 644 O O . SER A 1 106 ? 17.531 12.556 -17.935 1.00 39.26 82 SER A O 1
ATOM 647 N N . ALA A 1 107 ? 18.824 11.367 -16.521 1.00 38.47 83 ALA A N 1
ATOM 648 C CA . ALA A 1 107 ? 18.666 12.288 -15.381 1.00 39.23 83 ALA A CA 1
ATOM 649 C C . ALA A 1 107 ? 19.741 12.024 -14.340 1.00 39.97 83 ALA A C 1
ATOM 650 O O . ALA A 1 107 ? 20.209 10.894 -14.191 1.00 37.45 83 ALA A O 1
ATOM 652 N N . VAL A 1 108 ? 20.117 13.075 -13.615 1.00 39.26 84 VAL A N 1
ATOM 653 C CA . VAL A 1 108 ? 21.195 13.010 -12.643 1.00 41.19 84 VAL A CA 1
ATOM 654 C C . VAL A 1 108 ? 20.752 13.540 -11.272 1.00 42.51 84 VAL A C 1
ATOM 655 O O . VAL A 1 108 ? 20.202 14.639 -11.174 1.00 43.13 84 VAL A O 1
ATOM 659 N N . GLY A 1 109 ? 21.011 12.758 -10.222 1.00 42.63 85 GLY A N 1
ATOM 660 C CA . GLY A 1 109 ? 20.723 13.160 -8.843 1.00 42.97 85 GLY A CA 1
ATOM 661 C C . GLY A 1 109 ? 21.488 14.405 -8.424 1.00 44.04 85 GLY A C 1
ATOM 662 O O . GLY A 1 109 ? 22.436 14.821 -9.097 1.00 43.37 85 GLY A O 1
ATOM 663 N N . GLU A 1 110 ? 21.089 14.989 -7.299 1.00 45.85 86 GLU A N 1
ATOM 664 C CA . GLU A 1 110 ? 21.570 16.319 -6.911 1.00 47.65 86 GLU A CA 1
ATOM 665 C C . GLU A 1 110 ? 23.075 16.390 -6.595 1.00 47.84 86 GLU A C 1
ATOM 666 O O . GLU A 1 110 ? 23.736 17.376 -6.936 1.00 49.26 86 GLU A O 1
ATOM 672 N N . GLN A 1 111 ? 23.604 15.351 -5.949 1.00 45.53 87 GLN A N 1
ATOM 673 C CA . GLN A 1 111 ? 25.017 15.313 -5.559 1.00 46.59 87 GLN A CA 1
ATOM 674 C C . GLN A 1 111 ? 25.875 14.440 -6.498 1.00 47.55 87 GLN A C 1
ATOM 675 O O . GLN A 1 111 ? 26.901 13.894 -6.083 1.00 46.51 87 GLN A O 1
ATOM 681 N N . VAL A 1 112 ? 25.448 14.312 -7.757 1.00 46.62 88 VAL A N 1
ATOM 682 C CA . VAL A 1 112 ? 26.229 13.597 -8.774 1.00 48.80 88 VAL A CA 1
ATOM 683 C C . VAL A 1 112 ? 26.910 14.587 -9.726 1.00 50.72 88 VAL A C 1
ATOM 684 O O . VAL A 1 112 ? 26.240 15.296 -10.478 1.00 52.05 88 VAL A O 1
ATOM 688 N N . SER A 1 113 ? 28.240 14.616 -9.699 1.00 53.65 89 SER A N 1
ATOM 689 C CA . SER A 1 113 ? 29.004 15.564 -10.511 1.00 57.91 89 SER A CA 1
ATOM 690 C C . SER A 1 113 ? 29.672 14.942 -11.740 1.00 58.75 89 SER A C 1
ATOM 691 O O . SER A 1 113 ? 29.896 15.630 -12.737 1.00 61.65 89 SER A O 1
ATOM 694 N N . GLN A 1 114 ? 29.997 13.653 -11.661 1.00 58.50 90 GLN A N 1
ATOM 695 C CA . GLN A 1 114 ? 30.709 12.964 -12.739 1.00 57.13 90 GLN A CA 1
ATOM 696 C C . GLN A 1 114 ? 29.912 12.741 -14.027 1.00 53.64 90 GLN A C 1
ATOM 697 O O . GLN A 1 114 ? 30.508 12.597 -15.097 1.00 54.20 90 GLN A O 1
ATOM 703 N N . TRP A 1 115 ? 28.584 12.698 -13.931 1.00 48.22 91 TRP A N 1
ATOM 704 C CA . TRP A 1 115 ? 27.746 12.346 -15.085 1.00 45.35 91 TRP A CA 1
ATOM 705 C C . TRP A 1 115 ? 26.811 13.457 -15.540 1.00 45.63 91 TRP A C 1
ATOM 706 O O . TRP A 1 115 ? 26.295 14.219 -14.722 1.00 44.11 91 TRP A O 1
ATOM 717 N N . GLN A 1 116 ? 26.605 13.528 -16.856 1.00 45.64 92 GLN A N 1
ATOM 718 C CA . GLN A 1 116 ? 25.699 14.501 -17.482 1.00 45.56 92 GLN A CA 1
ATOM 719 C C . GLN A 1 116 ? 24.674 13.794 -18.361 1.00 44.14 92 GLN A C 1
ATOM 720 O O . GLN A 1 116 ? 24.960 12.732 -18.915 1.00 42.41 92 GLN A O 1
ATOM 726 N N . VAL A 1 117 ? 23.487 14.387 -18.495 1.00 42.71 93 VAL A N 1
ATOM 727 C CA . VAL A 1 117 ? 22.450 13.877 -19.402 1.00 41.54 93 VAL A CA 1
ATOM 728 C C . VAL A 1 117 ? 23.036 13.683 -20.808 1.00 40.41 93 VAL A C 1
ATOM 729 O O . VAL A 1 117 ? 23.723 14.558 -21.321 1.00 39.86 93 VAL A O 1
ATOM 733 N N . GLY A 1 118 ? 22.795 12.515 -21.407 1.00 39.36 94 GLY A N 1
ATOM 734 C CA . GLY A 1 118 ? 23.326 12.209 -22.741 1.00 37.86 94 GLY A CA 1
ATOM 735 C C . GLY A 1 118 ? 24.588 11.361 -22.745 1.00 36.38 94 GLY A C 1
ATOM 736 O O . GLY A 1 118 ? 24.967 10.813 -23.781 1.00 38.13 94 GLY A O 1
ATOM 737 N N . ASP A 1 119 ? 25.243 11.250 -21.593 1.00 34.68 95 ASP A N 1
ATOM 738 C CA . ASP A 1 119 ? 26.428 10.410 -21.464 1.00 33.58 95 ASP A CA 1
ATOM 739 C C . ASP A 1 119 ? 26.059 8.950 -21.749 1.00 32.20 95 ASP A C 1
ATOM 740 O O . ASP A 1 119 ? 25.031 8.461 -21.267 1.00 31.91 95 ASP A O 1
ATOM 745 N N . GLU A 1 120 ? 26.880 8.284 -22.557 1.00 31.32 96 GLU A N 1
ATOM 746 C CA . GLU A 1 120 ? 26.691 6.859 -22.853 1.00 30.89 96 GLU A CA 1
ATOM 747 C C . GLU A 1 120 ? 27.355 6.022 -21.771 1.00 29.73 96 GLU A C 1
ATOM 748 O O . GLU A 1 120 ? 28.543 6.222 -21.437 1.00 28.14 96 GLU A O 1
ATOM 754 N N . VAL A 1 121 ? 26.587 5.102 -21.197 1.00 27.17 97 VAL A N 1
ATOM 755 C CA . VAL A 1 121 ? 27.032 4.423 -19.977 1.00 27.02 97 VAL A CA 1
ATOM 756 C C . VAL A 1 121 ? 26.648 2.950 -19.961 1.00 26.68 97 VAL A C 1
ATOM 757 O O . VAL A 1 121 ? 25.779 2.520 -20.715 1.00 25.70 97 VAL A O 1
ATOM 761 N N . ILE A 1 122 ? 27.316 2.193 -19.093 1.00 26.54 98 ILE A N 1
ATOM 762 C CA . ILE A 1 122 ? 26.981 0.800 -18.838 1.00 26.03 98 ILE A CA 1
ATOM 763 C C . ILE A 1 122 ? 26.499 0.690 -17.392 1.00 26.36 98 ILE A C 1
ATOM 764 O O . ILE A 1 122 ? 27.138 1.215 -16.470 1.00 26.28 98 ILE A O 1
ATOM 769 N N . GLY A 1 123 ? 25.375 0.011 -17.193 1.00 25.51 99 GLY A N 1
ATOM 770 C CA . GLY A 1 123 ? 24.885 -0.277 -15.847 1.00 26.39 99 GLY A CA 1
ATOM 771 C C . GLY A 1 123 ? 25.409 -1.637 -15.440 1.00 26.56 99 GLY A C 1
ATOM 772 O O . GLY A 1 123 ? 25.050 -2.658 -16.052 1.00 25.32 99 GLY A O 1
ATOM 773 N N . LEU A 1 124 ? 26.276 -1.645 -14.428 1.00 27.29 100 LEU A N 1
ATOM 774 C CA . LEU A 1 124 ? 27.091 -2.822 -14.095 1.00 28.67 100 LEU A CA 1
ATOM 775 C C . LEU A 1 124 ? 26.379 -3.897 -13.292 1.00 30.00 100 LEU A C 1
ATOM 776 O O . LEU A 1 124 ? 26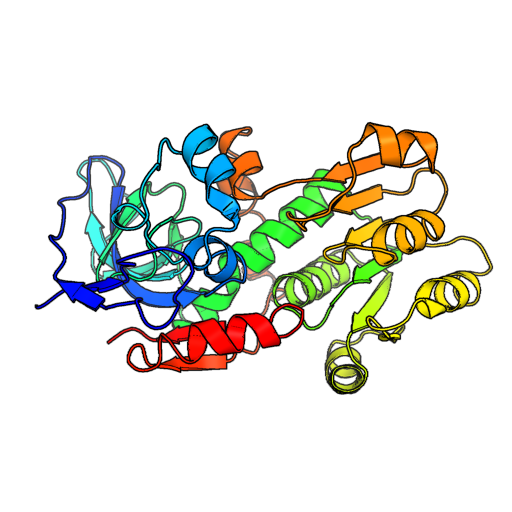.728 -5.079 -13.398 1.00 30.63 100 LEU A O 1
ATOM 781 N N . LEU A 1 125 ? 25.405 -3.487 -12.482 1.00 31.47 101 LEU A N 1
ATOM 782 C CA . LEU A 1 125 ? 24.767 -4.377 -11.518 1.00 33.24 101 LEU A CA 1
ATOM 783 C C . LEU A 1 125 ? 23.399 -3.810 -11.185 1.00 33.23 101 LEU A C 1
ATOM 784 O O . LEU A 1 125 ? 23.289 -2.769 -10.528 1.00 32.35 101 LEU A O 1
ATOM 789 N N . LEU A 1 126 ? 22.366 -4.501 -11.639 1.00 31.55 102 LEU A N 1
ATOM 790 C CA . LEU A 1 126 ? 21.002 -4.013 -11.543 1.00 32.01 102 LEU A CA 1
ATOM 791 C C . LEU A 1 126 ? 20.095 -5.178 -11.223 1.00 31.86 102 LEU A C 1
ATOM 792 O O . LEU A 1 126 ? 20.523 -6.334 -11.291 1.00 29.78 102 LEU A O 1
ATOM 797 N N . HIS A 1 127 ? 18.840 -4.863 -10.905 1.00 31.90 103 HIS A N 1
ATOM 798 C CA A HIS A 1 127 ? 17.798 -5.869 -10.712 0.50 32.71 103 HIS A CA 1
ATOM 799 C CA B HIS A 1 127 ? 17.807 -5.886 -10.734 0.50 33.25 103 HIS A CA 1
ATOM 800 C C . HIS A 1 127 ? 16.696 -5.740 -11.765 1.00 32.42 103 HIS A C 1
ATOM 801 O O . HIS A 1 127 ? 15.890 -6.654 -11.943 1.00 33.06 103 HIS A O 1
ATOM 814 N N . ASP A 1 128 ? 16.650 -4.598 -12.446 1.00 30.97 104 ASP A N 1
ATOM 815 C CA . ASP A 1 128 ? 15.527 -4.317 -13.353 1.00 31.32 104 ASP A CA 1
ATOM 816 C C . ASP A 1 1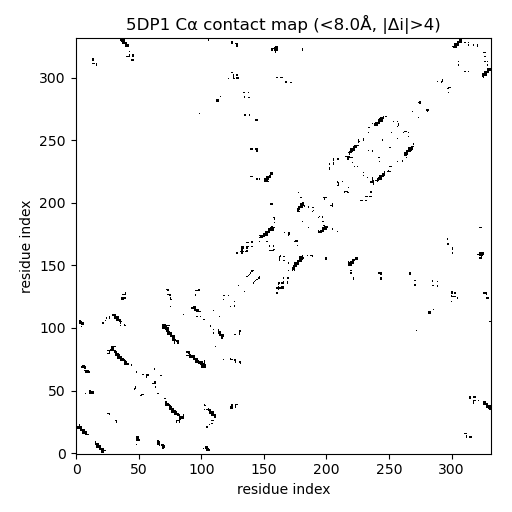28 ? 15.936 -3.804 -14.741 1.00 30.00 104 ASP A C 1
ATOM 817 O O . ASP A 1 128 ? 15.213 -3.005 -15.342 1.00 29.55 104 ASP A O 1
ATOM 822 N N . GLY A 1 129 ? 17.072 -4.281 -15.257 1.00 27.86 105 GLY A N 1
ATOM 823 C CA . GLY A 1 129 ? 17.540 -3.873 -16.587 1.00 26.18 105 GLY A CA 1
ATOM 824 C C . GLY A 1 129 ? 16.482 -3.860 -17.678 1.00 26.69 105 GLY A C 1
ATOM 825 O O . GLY A 1 129 ? 16.510 -2.997 -18.551 1.00 27.09 105 GLY A O 1
ATOM 826 N N . LEU A 1 130 ? 15.552 -4.818 -17.641 1.00 26.18 106 LEU A N 1
ATOM 827 C CA . LEU A 1 130 ? 14.495 -4.890 -18.645 1.00 27.51 106 LEU A CA 1
ATOM 828 C C . LEU A 1 130 ? 13.363 -3.902 -18.328 1.00 28.81 106 LEU A C 1
ATOM 829 O O . LEU A 1 130 ? 12.223 -4.291 -18.003 1.00 30.44 106 LEU A O 1
ATOM 834 N N . SER A 1 131 ? 13.706 -2.625 -18.443 1.00 29.27 107 SER A N 1
ATOM 835 C CA . SER A 1 131 ? 12.776 -1.496 -18.293 1.00 30.65 107 SER A CA 1
ATOM 836 C C . SER A 1 131 ? 13.266 -0.398 -19.234 1.00 31.36 107 SER A C 1
ATOM 837 O O . SER A 1 131 ? 14.475 -0.280 -19.474 1.00 30.35 107 SER A O 1
ATOM 840 N N . SER A 1 132 ? 12.359 0.432 -19.746 1.00 31.02 108 SER A N 1
ATOM 841 C CA . SER A 1 132 ? 12.769 1.570 -20.586 1.00 30.90 108 SER A CA 1
ATOM 842 C C . SER A 1 132 ? 13.726 2.528 -19.868 1.00 30.66 108 SER A C 1
ATOM 843 O O . SER A 1 132 ? 14.621 3.089 -20.490 1.00 30.40 108 SER A O 1
ATOM 846 N N . PHE A 1 133 ? 13.508 2.739 -18.571 1.00 31.95 109 PHE A N 1
ATOM 847 C CA . PHE A 1 133 ? 14.381 3.567 -17.743 1.00 32.00 109 PHE A CA 1
ATOM 848 C C . PHE A 1 133 ? 14.656 2.841 -16.430 1.00 32.17 109 PHE A C 1
ATOM 849 O O . PHE A 1 133 ? 13.777 2.173 -15.889 1.00 33.67 109 PHE A O 1
ATOM 857 N N . ILE A 1 134 ? 15.879 2.973 -15.933 1.00 31.92 110 ILE A N 1
ATOM 858 C CA . ILE A 1 134 ? 16.242 2.456 -14.614 1.00 32.98 110 ILE A CA 1
ATOM 859 C C . ILE A 1 134 ? 16.930 3.569 -13.824 1.00 33.50 110 ILE A C 1
ATOM 860 O O . ILE A 1 134 ? 17.427 4.531 -14.407 1.00 33.28 110 ILE A O 1
ATOM 865 N N . THR A 1 135 ? 16.944 3.445 -12.500 1.00 35.04 111 THR A N 1
ATOM 866 C CA . THR A 1 135 ? 17.754 4.326 -11.674 1.00 35.60 111 THR A CA 1
ATOM 867 C C . THR A 1 135 ? 18.734 3.476 -10.885 1.00 35.07 111 THR A C 1
ATOM 868 O O . THR A 1 135 ? 18.390 2.389 -10.425 1.00 34.20 111 THR A O 1
ATOM 872 N N . THR A 1 136 ? 19.953 3.979 -10.726 1.00 33.90 112 THR A N 1
ATOM 873 C CA . THR A 1 136 ? 20.998 3.224 -10.059 1.00 34.07 112 THR A CA 1
ATOM 874 C C . THR A 1 136 ? 21.986 4.172 -9.399 1.00 35.31 112 THR A C 1
ATOM 875 O O . THR A 1 136 ? 22.177 5.306 -9.854 1.00 35.29 112 THR A O 1
ATOM 879 N N . SER A 1 137 ? 22.598 3.696 -8.319 1.00 35.53 113 SER A N 1
ATOM 880 C CA . SER A 1 137 ? 23.716 4.365 -7.680 1.00 36.37 113 SER A CA 1
ATOM 881 C C . SER A 1 137 ? 24.849 4.505 -8.693 1.00 36.07 113 SER A C 1
ATOM 882 O O . SER A 1 137 ? 25.047 3.625 -9.549 1.00 34.99 113 SER A O 1
ATOM 885 N N . VAL A 1 138 ? 25.596 5.602 -8.590 1.00 35.47 114 VAL A N 1
ATOM 886 C CA . VAL A 1 138 ? 26.745 5.854 -9.475 1.00 34.78 114 VAL A CA 1
ATOM 887 C C . VAL A 1 138 ? 27.890 4.858 -9.281 1.00 34.89 114 VAL A C 1
ATOM 888 O O . VAL A 1 138 ? 28.781 4.743 -10.132 1.00 33.04 114 VAL A O 1
ATOM 892 N N . GLU A 1 139 ? 27.863 4.149 -8.155 1.00 36.09 115 GLU A N 1
ATOM 893 C CA . GLU A 1 139 ? 28.829 3.088 -7.887 1.00 37.23 115 GLU A CA 1
ATOM 894 C C . GLU A 1 139 ? 28.772 1.990 -8.966 1.00 35.71 115 GLU A C 1
ATOM 895 O O . GLU A 1 139 ? 29.776 1.307 -9.217 1.00 35.38 115 GLU A O 1
ATOM 901 N N . TYR A 1 140 ? 27.597 1.825 -9.580 1.00 33.01 116 TYR A N 1
ATOM 902 C CA . TYR A 1 140 ? 27.347 0.753 -10.552 1.00 31.48 116 TYR A CA 1
ATOM 903 C C . TYR A 1 140 ? 27.255 1.250 -12.004 1.00 30.34 116 TYR A C 1
ATOM 904 O O . TYR A 1 140 ? 26.608 0.629 -12.843 1.00 28.89 116 TYR A O 1
ATOM 913 N N . VAL A 1 141 ? 27.909 2.370 -12.293 1.00 29.26 117 VAL A N 1
ATOM 914 C CA . VAL A 1 141 ? 27.836 3.003 -13.600 1.00 28.57 117 VAL A CA 1
ATOM 915 C C . VAL A 1 141 ? 29.253 3.298 -14.095 1.00 28.78 117 VAL A C 1
ATOM 916 O O . VAL A 1 141 ? 30.060 3.842 -13.341 1.00 29.58 117 VAL A O 1
ATOM 920 N N . VAL A 1 142 ? 29.548 2.931 -15.345 1.00 27.75 118 VAL A N 1
ATOM 921 C CA . VAL A 1 142 ? 30.824 3.270 -15.999 1.00 28.71 118 VAL A CA 1
ATOM 922 C C . VAL A 1 142 ? 30.533 3.772 -17.411 1.00 28.81 118 VAL A C 1
ATOM 923 O O . VAL A 1 142 ? 29.438 3.545 -17.921 1.00 27.17 118 VAL A O 1
ATOM 927 N N . ALA A 1 143 ? 31.503 4.436 -18.045 1.00 29.22 119 ALA A N 1
ATOM 928 C CA . ALA A 1 143 ? 31.298 4.942 -19.410 1.00 29.97 119 ALA A CA 1
ATOM 929 C C . ALA A 1 143 ? 31.226 3.804 -20.413 1.00 30.66 119 ALA A C 1
ATOM 930 O O . ALA A 1 143 ? 31.931 2.813 -20.275 1.00 31.11 119 ALA A O 1
ATOM 932 N N . LYS A 1 144 ? 30.366 3.944 -21.415 1.00 30.99 120 LYS A N 1
ATOM 933 C CA . LYS A 1 144 ? 30.409 3.060 -22.577 1.00 31.97 120 LYS A CA 1
ATOM 934 C C . LYS A 1 144 ? 31.506 3.531 -23.534 1.00 33.70 120 LYS A C 1
ATOM 935 O O . LYS A 1 144 ? 31.526 4.700 -23.900 1.00 33.86 120 LYS A O 1
ATOM 941 N N . PRO A 1 145 ? 32.406 2.620 -23.958 1.00 35.32 121 PRO A N 1
ATOM 942 C CA . PRO A 1 145 ? 33.350 2.977 -25.019 1.00 37.86 121 PRO A CA 1
ATOM 943 C C . PRO A 1 145 ? 32.640 3.470 -26.277 1.00 39.87 121 PRO A C 1
ATOM 944 O O . PRO A 1 145 ? 31.598 2.929 -26.660 1.00 37.59 121 PRO A O 1
ATOM 948 N N . LYS A 1 146 ? 33.193 4.501 -26.909 1.00 43.45 122 LYS A N 1
ATOM 949 C CA . LYS A 1 146 ? 32.624 5.029 -28.156 1.00 48.20 122 LYS A CA 1
ATOM 950 C C . LYS A 1 146 ? 32.689 4.013 -29.304 1.00 48.63 122 LYS A C 1
ATOM 951 O O . LYS A 1 146 ? 31.863 4.060 -30.212 1.00 49.00 122 LYS A O 1
ATOM 957 N N . GLN A 1 147 ? 33.667 3.102 -29.245 1.00 50.98 123 GLN A N 1
ATOM 958 C CA . GLN A 1 147 ? 33.860 2.058 -30.267 1.00 53.66 123 GLN A CA 1
ATOM 959 C C . GLN A 1 147 ? 32.694 1.066 -30.336 1.00 51.20 123 GLN A C 1
ATOM 960 O O . GLN A 1 147 ? 32.344 0.573 -31.411 1.00 53.28 123 GLN A O 1
ATOM 966 N N . MET A 1 148 ? 32.099 0.796 -29.178 1.00 45.76 124 MET A N 1
ATOM 967 C CA . MET A 1 148 ? 31.115 -0.265 -29.003 1.00 40.44 124 MET A CA 1
ATOM 968 C C . MET A 1 148 ? 29.690 0.120 -29.342 1.00 37.06 124 MET A C 1
ATOM 969 O O . MET A 1 148 ? 29.249 1.223 -29.027 1.00 35.99 124 MET A O 1
ATOM 974 N N . SER A 1 149 ? 28.961 -0.811 -29.951 1.00 33.72 125 SER A N 1
ATOM 975 C CA . SER A 1 149 ? 27.516 -0.702 -30.025 1.00 30.31 125 SER A CA 1
ATOM 976 C C . SER A 1 149 ? 26.944 -0.906 -28.616 1.00 28.58 125 SER A C 1
ATOM 977 O O . SER A 1 149 ? 27.623 -1.439 -27.722 1.00 27.43 125 SER A O 1
ATOM 980 N N . PHE A 1 150 ? 25.702 -0.485 -28.407 1.00 27.15 126 PHE A N 1
ATOM 981 C CA . PHE A 1 150 ? 25.061 -0.739 -27.125 1.00 26.69 126 PHE A CA 1
ATOM 982 C C . PHE A 1 150 ? 24.944 -2.230 -26.789 1.00 26.04 126 PHE A C 1
ATOM 983 O O . PHE A 1 150 ? 25.161 -2.621 -25.634 1.00 25.35 126 PHE A O 1
ATOM 991 N N . SER A 1 151 ? 24.617 -3.059 -27.782 1.00 25.88 127 SER A N 1
ATOM 992 C CA . SER A 1 151 ? 24.501 -4.494 -27.512 1.00 25.42 127 SER A CA 1
ATOM 993 C C . SER A 1 151 ? 25.868 -5.132 -27.184 1.00 25.07 127 SER A C 1
ATOM 994 O O . SER A 1 151 ? 25.956 -5.952 -26.278 1.00 24.72 127 SER A O 1
ATOM 997 N N . GLU A 1 152 ? 26.929 -4.729 -27.884 1.00 24.99 128 GLU A N 1
ATOM 998 C CA . GLU A 1 152 ? 28.286 -5.126 -27.484 1.00 24.78 128 GLU A CA 1
ATOM 999 C C . GLU A 1 152 ? 28.589 -4.751 -26.032 1.00 23.42 128 GLU A C 1
ATOM 1000 O O . GLU A 1 152 ? 29.113 -5.568 -25.273 1.00 23.15 128 GLU A O 1
ATOM 1006 N N . ALA A 1 153 ? 28.264 -3.516 -25.649 1.00 22.67 129 ALA A N 1
ATOM 1007 C CA . ALA A 1 153 ? 28.515 -3.021 -24.282 1.00 22.15 129 ALA A CA 1
ATOM 1008 C C . ALA A 1 153 ? 27.797 -3.860 -23.241 1.00 21.44 129 ALA A C 1
ATOM 1009 O O . ALA A 1 153 ? 28.321 -4.093 -22.148 1.00 21.49 129 ALA A O 1
ATOM 1011 N N . ALA A 1 154 ? 26.583 -4.284 -23.581 1.00 20.72 130 ALA A N 1
ATOM 1012 C CA . ALA A 1 154 ? 25.735 -5.084 -22.692 1.00 20.89 130 ALA A CA 1
ATOM 1013 C C . ALA A 1 154 ? 26.249 -6.525 -22.486 1.00 21.04 130 ALA A C 1
ATOM 1014 O O . ALA A 1 154 ? 25.752 -7.233 -21.606 1.00 20.85 130 ALA A O 1
ATOM 1016 N N . THR A 1 155 ? 27.213 -6.971 -23.296 1.00 21.08 131 THR A N 1
ATOM 1017 C CA . THR A 1 155 ? 27.812 -8.302 -23.088 1.00 21.15 131 THR A CA 1
ATOM 1018 C C . THR A 1 155 ? 28.814 -8.293 -21.933 1.00 21.77 131 THR A C 1
ATOM 1019 O O . THR A 1 155 ? 29.207 -9.353 -21.458 1.00 22.47 131 THR A O 1
ATOM 1023 N N . LEU A 1 156 ? 29.242 -7.108 -21.507 1.00 21.73 132 LEU A N 1
ATOM 1024 C CA . LEU A 1 156 ? 30.427 -6.984 -20.628 1.00 21.80 132 LEU A CA 1
ATOM 1025 C C . LEU A 1 156 ? 30.250 -7.211 -19.125 1.00 22.00 132 LEU A C 1
ATOM 1026 O O . LEU A 1 156 ? 31.049 -7.924 -18.524 1.00 22.51 132 LEU A O 1
ATOM 1031 N N . PRO A 1 157 ? 29.228 -6.596 -18.490 1.00 22.40 133 PRO A N 1
ATOM 1032 C CA . PRO A 1 157 ? 29.334 -6.521 -17.019 1.00 22.74 133 PRO A CA 1
ATOM 1033 C C . PRO A 1 157 ? 29.382 -7.862 -16.260 1.00 22.81 133 PRO A C 1
ATOM 1034 O O . PRO A 1 157 ? 30.382 -8.174 -15.624 1.00 22.22 133 PRO A O 1
ATOM 1038 N N . LEU A 1 158 ? 28.323 -8.655 -16.313 1.00 22.18 134 LEU A N 1
ATOM 1039 C CA . LEU A 1 158 ? 28.285 -9.871 -15.510 1.00 23.26 134 LEU A CA 1
ATOM 1040 C C . LEU A 1 158 ? 29.417 -10.862 -15.857 1.00 22.09 134 LEU A C 1
ATOM 1041 O O . LEU A 1 158 ? 30.035 -11.431 -14.960 1.00 21.47 134 LEU A O 1
ATOM 1046 N N . THR A 1 159 ? 29.678 -11.056 -17.150 1.00 20.32 135 THR A N 1
ATOM 1047 C CA . THR A 1 159 ? 30.709 -12.003 -17.586 1.00 19.02 135 THR A CA 1
ATOM 1048 C C . THR A 1 159 ? 32.102 -11.617 -17.080 1.00 18.90 135 THR A C 1
ATOM 1049 O O . THR A 1 159 ? 32.782 -12.419 -16.401 1.00 18.28 135 THR A O 1
ATOM 1053 N N . PHE A 1 160 ? 32.520 -10.400 -17.400 1.00 18.44 136 PHE A N 1
ATOM 1054 C CA . PHE A 1 160 ? 33.857 -9.942 -16.982 1.00 19.04 136 PHE A CA 1
ATOM 1055 C C . PHE A 1 160 ? 33.988 -9.690 -15.479 1.00 19.26 136 PHE A C 1
ATOM 1056 O O . PHE A 1 160 ? 35.018 -10.029 -14.884 1.00 20.45 136 PHE A O 1
ATOM 1064 N N . LEU A 1 161 ? 32.965 -9.118 -14.843 1.00 19.21 137 LEU A N 1
ATOM 1065 C CA . LEU A 1 161 ? 33.051 -8.949 -13.377 1.00 19.48 137 LEU A CA 1
ATOM 1066 C C . LEU A 1 161 ? 33.174 -10.303 -12.652 1.00 19.69 137 LEU A C 1
ATOM 1067 O O . LEU A 1 161 ? 34.026 -10.471 -11.767 1.00 20.16 137 LEU A O 1
ATOM 1072 N N . THR A 1 162 ? 32.356 -11.273 -13.058 1.00 19.12 138 THR A N 1
ATOM 1073 C CA . THR A 1 162 ? 32.407 -12.617 -12.456 1.00 19.30 138 THR A CA 1
ATOM 1074 C C . THR A 1 162 ? 33.768 -13.282 -12.684 1.00 18.74 138 THR A C 1
ATOM 1075 O O . THR A 1 16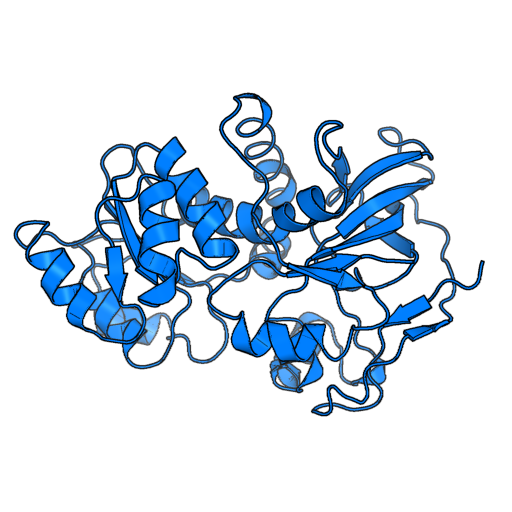2 ? 34.377 -13.806 -11.751 1.00 18.86 138 THR A O 1
ATOM 1079 N N . ALA A 1 163 ? 34.246 -13.241 -13.921 1.00 18.19 139 ALA A N 1
ATOM 1080 C CA . ALA A 1 163 ? 35.499 -13.898 -14.266 1.00 18.69 139 ALA A CA 1
ATOM 1081 C C . ALA A 1 163 ? 36.688 -13.193 -13.601 1.00 19.58 139 ALA A C 1
ATOM 1082 O O . ALA A 1 163 ? 37.652 -13.853 -13.162 1.00 19.50 139 ALA A O 1
ATOM 1084 N N . GLN A 1 164 ? 36.623 -11.861 -13.547 1.00 19.77 140 GLN A N 1
ATOM 1085 C CA . GLN A 1 164 ? 37.717 -11.079 -12.930 1.00 20.16 140 GLN A CA 1
ATOM 1086 C C . GLN A 1 164 ? 37.793 -11.395 -11.433 1.00 20.98 140 GLN A C 1
ATOM 1087 O O . GLN A 1 164 ? 38.875 -11.683 -10.895 1.00 20.79 140 GLN A O 1
ATOM 1093 N N . TYR A 1 165 ? 36.641 -11.358 -10.769 1.00 21.22 141 TYR A N 1
ATOM 1094 C CA . TYR A 1 165 ? 36.589 -11.686 -9.344 1.00 22.14 141 TYR A CA 1
ATOM 1095 C C . TYR A 1 165 ? 37.047 -13.131 -9.061 1.00 22.17 141 TYR A C 1
ATOM 1096 O O . TYR A 1 165 ? 37.878 -13.361 -8.177 1.00 22.35 141 TYR A O 1
ATOM 1105 N N . GLY A 1 166 ? 36.541 -14.087 -9.838 1.00 21.37 142 GLY A N 1
ATOM 1106 C CA . GLY A 1 166 ? 36.840 -15.496 -9.608 1.00 21.46 142 GLY A CA 1
ATOM 1107 C C . GLY A 1 166 ? 38.299 -15.826 -9.865 1.00 22.20 142 GLY A C 1
ATOM 1108 O O . GLY A 1 166 ? 38.954 -16.537 -9.071 1.00 22.06 142 GLY A O 1
ATOM 1109 N N . LEU A 1 167 ? 38.826 -15.309 -10.970 1.00 21.78 143 LEU A N 1
ATOM 1110 C CA . LEU A 1 167 ? 40.178 -15.695 -11.360 1.00 22.77 143 LEU A CA 1
ATOM 1111 C C . LEU A 1 167 ? 41.279 -14.862 -10.725 1.00 24.59 143 LEU A C 1
ATOM 1112 O O . LEU A 1 167 ? 42.341 -15.407 -10.373 1.00 24.61 143 LEU A O 1
ATOM 1117 N N . GLN A 1 168 ? 41.055 -13.557 -10.616 1.00 25.28 144 GLN A N 1
ATOM 1118 C CA . GLN A 1 168 ? 42.135 -12.661 -10.145 1.00 27.26 144 GLN A CA 1
ATOM 1119 C C . GLN A 1 168 ? 42.049 -12.331 -8.653 1.00 28.28 144 GLN A C 1
ATOM 1120 O O . GLN A 1 168 ? 43.070 -12.071 -8.015 1.00 30.77 144 GLN A O 1
ATOM 1126 N N . HIS A 1 169 ? 40.848 -12.346 -8.089 1.00 27.37 145 HIS A N 1
ATOM 1127 C CA . HIS A 1 169 ? 40.705 -12.046 -6.660 1.00 27.82 145 HIS A CA 1
ATOM 1128 C C . HIS A 1 169 ? 40.690 -13.307 -5.791 1.00 27.96 145 HIS A C 1
ATOM 1129 O O . HIS A 1 169 ? 41.378 -13.373 -4.763 1.00 27.65 145 HIS A O 1
ATOM 1136 N N . LEU A 1 170 ? 39.936 -14.316 -6.224 1.00 26.36 146 LEU A N 1
ATOM 1137 C CA . LEU A 1 170 ? 39.789 -15.542 -5.437 1.00 26.94 146 LEU A CA 1
ATOM 1138 C C . LEU A 1 170 ? 40.884 -16.578 -5.692 1.00 27.85 146 LEU A C 1
ATOM 1139 O O . LEU A 1 170 ? 41.608 -16.953 -4.755 1.00 27.22 146 LEU A O 1
ATOM 1144 N N . ALA A 1 171 ? 41.005 -17.041 -6.943 1.00 27.06 147 ALA A N 1
ATOM 1145 C CA . ALA A 1 171 ? 42.048 -18.010 -7.316 1.00 27.69 147 ALA A CA 1
ATOM 1146 C C . ALA A 1 171 ? 43.436 -17.379 -7.391 1.00 28.91 147 ALA A C 1
ATOM 1147 O O . ALA A 1 171 ? 44.444 -18.074 -7.234 1.00 30.64 147 ALA A O 1
ATOM 1149 N N . LYS A 1 172 ? 43.480 -16.074 -7.666 1.00 29.11 148 LYS A N 1
ATOM 1150 C CA . LYS A 1 172 ? 44.734 -15.349 -7.877 1.00 30.47 148 LYS A CA 1
ATOM 1151 C C . LYS A 1 172 ? 45.666 -16.081 -8.860 1.00 30.57 148 LYS A C 1
ATOM 1152 O O . LYS A 1 172 ? 46.806 -16.405 -8.526 1.00 28.59 148 LYS A O 1
ATOM 1158 N N . ILE A 1 173 ? 45.163 -16.342 -10.067 1.00 29.39 149 ILE A N 1
ATOM 1159 C CA . ILE A 1 173 ? 45.927 -17.035 -11.122 1.00 29.91 149 ILE A CA 1
ATOM 1160 C C . ILE A 1 173 ? 47.238 -16.332 -11.461 1.00 31.12 149 ILE A C 1
ATOM 1161 O O . ILE A 1 173 ? 47.293 -15.113 -11.489 1.00 30.70 149 ILE A O 1
ATOM 1166 N N . GLN A 1 174 ? 48.284 -17.122 -11.706 1.00 32.94 150 GLN A N 1
ATOM 1167 C CA . GLN A 1 174 ? 49.626 -16.610 -11.969 1.00 34.70 150 GLN A CA 1
ATOM 1168 C C . GLN A 1 174 ? 50.095 -17.035 -13.361 1.00 34.87 150 GLN A C 1
ATOM 1169 O O . GLN A 1 174 ? 49.643 -18.060 -13.869 1.00 33.18 150 GLN A O 1
ATOM 1175 N N . PRO A 1 175 ? 51.025 -16.264 -13.980 1.00 36.57 151 PRO A N 1
ATOM 1176 C CA . PRO A 1 175 ? 51.638 -16.709 -15.248 1.00 37.03 151 PRO A CA 1
ATOM 1177 C C . PRO A 1 175 ? 52.071 -18.166 -15.158 1.00 37.18 151 PRO A C 1
ATOM 1178 O O . PRO A 1 175 ? 52.534 -18.600 -14.100 1.00 37.79 151 PRO A O 1
ATOM 1182 N N . GLY A 1 176 ? 51.875 -18.925 -16.234 1.00 36.40 152 GLY A N 1
ATOM 1183 C CA . GLY A 1 176 ? 52.266 -20.334 -16.278 1.00 35.60 152 GLY A CA 1
ATOM 1184 C C . GLY A 1 176 ? 51.351 -21.343 -15.590 1.00 34.66 152 GLY A C 1
ATOM 1185 O O . GLY A 1 176 ? 51.487 -22.543 -15.813 1.00 34.92 152 GLY A O 1
ATOM 1186 N N . GLU A 1 177 ? 50.426 -20.890 -14.747 1.00 32.79 153 GLU A N 1
ATOM 1187 C CA . GLU A 1 177 ? 49.527 -21.829 -14.084 1.00 31.63 153 GLU A CA 1
ATOM 1188 C C . GLU A 1 177 ? 48.543 -22.404 -15.103 1.00 30.56 153 GLU A C 1
ATOM 1189 O O . GLU A 1 177 ? 48.297 -21.796 -16.147 1.00 30.37 153 GLU A O 1
ATOM 1195 N N . ARG A 1 178 ? 48.006 -23.580 -14.802 1.00 29.52 154 ARG A N 1
ATOM 1196 C CA . ARG A 1 178 ? 47.034 -24.231 -15.676 1.00 28.79 154 ARG A CA 1
ATOM 1197 C C . ARG A 1 178 ? 45.650 -23.986 -15.124 1.00 26.52 154 ARG A C 1
ATOM 1198 O O . ARG A 1 178 ? 45.419 -24.200 -13.946 1.00 25.14 154 ARG A O 1
ATOM 1206 N N . VAL A 1 179 ? 44.734 -23.524 -15.974 1.00 25.38 155 VAL A N 1
ATOM 1207 C CA . VAL A 1 179 ? 43.344 -23.271 -15.545 1.00 24.30 155 VAL A CA 1
ATOM 1208 C C . VAL A 1 179 ? 42.396 -24.042 -16.454 1.00 23.25 155 VAL A C 1
ATOM 1209 O O . VAL A 1 179 ? 42.527 -23.979 -17.679 1.00 24.02 155 VAL A O 1
ATOM 1213 N N . LEU A 1 180 ? 41.471 -24.773 -15.841 1.00 21.80 156 LEU A N 1
ATOM 1214 C CA . LEU A 1 180 ? 40.366 -25.417 -16.561 1.00 20.90 156 LEU A CA 1
ATOM 1215 C C . LEU A 1 180 ? 39.157 -24.490 -16.489 1.00 19.94 156 LEU A C 1
ATOM 1216 O O . LEU A 1 180 ? 38.699 -24.140 -15.407 1.00 19.76 156 LEU A O 1
ATOM 1221 N N . ILE A 1 181 ? 38.642 -24.111 -17.653 1.00 19.92 157 ILE A N 1
ATOM 1222 C CA . ILE A 1 181 ? 37.453 -23.288 -17.723 1.00 19.51 157 ILE A CA 1
ATOM 1223 C C . ILE A 1 181 ? 36.364 -24.158 -18.345 1.00 18.92 157 ILE A C 1
ATOM 1224 O O . ILE A 1 181 ? 36.433 -24.483 -19.547 1.00 18.66 157 ILE A O 1
ATOM 1229 N N . HIS A 1 182 ? 35.395 -24.592 -17.537 1.00 18.27 158 HIS A N 1
ATOM 1230 C CA . HIS A 1 182 ? 34.276 -25.365 -18.079 1.00 18.16 158 HIS A CA 1
ATOM 1231 C C . HIS A 1 182 ? 33.328 -24.458 -18.866 1.00 18.19 158 HIS A C 1
ATOM 1232 O O . HIS A 1 182 ? 33.204 -23.267 -18.540 1.00 18.41 158 HIS A O 1
ATOM 1239 N N . ALA A 1 183 ? 32.661 -25.011 -19.886 1.00 18.10 159 ALA A N 1
ATOM 1240 C CA . ALA A 1 183 ? 31.709 -24.229 -20.710 1.00 17.91 159 ALA A CA 1
ATOM 1241 C C . ALA A 1 183 ? 32.335 -22.899 -21.188 1.00 17.65 159 ALA A C 1
ATOM 1242 O O . ALA A 1 183 ? 31.789 -21.801 -21.003 1.00 17.14 159 ALA A O 1
ATOM 1244 N N . ALA A 1 184 ? 33.494 -23.031 -21.831 1.00 17.84 160 ALA A N 1
ATOM 1245 C CA . ALA A 1 184 ? 34.324 -21.900 -22.211 1.00 18.04 160 ALA A CA 1
ATOM 1246 C C . ALA A 1 184 ? 33.723 -21.100 -23.373 1.00 18.47 160 ALA A C 1
ATOM 1247 O O . ALA A 1 184 ? 34.132 -19.960 -23.618 1.00 18.18 160 ALA A O 1
ATOM 1249 N N . ALA A 1 185 ? 32.738 -21.689 -24.064 1.00 18.81 161 ALA A N 1
ATOM 1250 C CA . ALA A 1 185 ? 32.001 -20.962 -25.091 1.00 19.50 161 ALA A CA 1
ATOM 1251 C C . ALA A 1 185 ? 30.779 -20.198 -24.539 1.00 19.88 161 ALA A C 1
ATOM 1252 O O . ALA A 1 185 ? 30.117 -19.494 -25.294 1.00 20.24 161 ALA A O 1
ATOM 1254 N N . GLY A 1 186 ? 30.465 -20.362 -23.249 1.00 19.18 162 GLY A N 1
ATOM 1255 C CA . GLY A 1 186 ? 29.410 -19.573 -22.601 1.00 19.71 162 GLY A CA 1
ATOM 1256 C C . GLY A 1 186 ? 29.869 -18.150 -22.329 1.00 19.48 162 GLY A C 1
ATOM 1257 O O . GLY A 1 186 ? 31.033 -17.810 -22.559 1.00 20.14 162 GLY A O 1
ATOM 1258 N N . GLY A 1 187 ? 28.970 -17.316 -21.823 1.00 19.39 163 GLY A N 1
ATOM 1259 C CA . GLY A 1 187 ? 29.285 -15.906 -21.552 1.00 19.16 163 GLY A CA 1
ATOM 1260 C C . GLY A 1 187 ? 30.417 -15.707 -20.560 1.00 19.12 163 GLY A C 1
ATOM 1261 O O . GLY A 1 187 ? 31.424 -15.061 -20.890 1.00 18.77 163 GLY A O 1
ATOM 1262 N N . VAL A 1 188 ? 30.273 -16.246 -19.349 1.00 18.80 164 VAL A N 1
ATOM 1263 C CA . VAL A 1 188 ? 31.354 -16.111 -18.349 1.00 19.21 164 VAL A CA 1
ATOM 1264 C C . VAL A 1 188 ? 32.611 -16.834 -18.844 1.00 18.97 164 VAL A C 1
ATOM 1265 O O . VAL A 1 188 ? 33.750 -16.345 -18.669 1.00 19.61 164 VAL A O 1
ATOM 1269 N N . GLY A 1 189 ? 32.408 -18.010 -19.442 1.00 18.92 165 GLY A N 1
ATOM 1270 C CA . GLY A 1 189 ? 33.521 -18.776 -19.999 1.00 18.53 165 GLY A CA 1
ATOM 1271 C C . GLY A 1 189 ? 34.372 -17.937 -20.936 1.00 19.14 165 GLY A C 1
ATOM 1272 O O . GLY A 1 189 ? 35.617 -17.940 -20.843 1.00 19.48 165 GLY A O 1
ATOM 1273 N N . GLN A 1 190 ? 33.733 -17.205 -21.848 1.00 18.55 166 GLN A N 1
ATOM 1274 C CA . GLN A 1 190 ? 34.525 -16.425 -22.827 1.00 19.56 166 GLN A CA 1
ATOM 1275 C C . GLN A 1 190 ? 35.310 -15.295 -22.159 1.00 19.60 166 GLN A C 1
ATOM 1276 O O . GLN A 1 190 ? 36.457 -15.016 -22.534 1.00 19.95 166 GLN A O 1
ATOM 1282 N N . ALA A 1 191 ? 34.679 -14.609 -21.208 1.00 19.10 167 ALA A N 1
ATOM 1283 C CA . ALA A 1 191 ? 35.398 -13.542 -20.463 1.00 19.53 167 ALA A CA 1
ATOM 1284 C C . ALA A 1 191 ? 36.573 -14.130 -19.675 1.00 19.67 167 ALA A C 1
ATOM 1285 O O . ALA A 1 191 ? 37.661 -13.555 -19.635 1.00 20.78 167 ALA A O 1
ATOM 1287 N N . ALA A 1 192 ? 36.354 -15.302 -19.077 1.00 19.98 168 ALA A N 1
ATOM 1288 C CA . ALA A 1 192 ? 37.406 -16.019 -18.334 1.00 20.53 168 ALA A CA 1
ATOM 1289 C C . ALA A 1 192 ? 38.583 -16.388 -19.227 1.00 20.94 168 ALA A C 1
ATOM 1290 O O . ALA A 1 192 ? 39.745 -16.316 -18.801 1.00 21.65 168 ALA A O 1
ATOM 1292 N N . VAL A 1 193 ? 38.291 -16.775 -20.466 1.00 21.02 169 VAL A N 1
ATOM 1293 C CA . VAL A 1 193 ? 39.347 -17.057 -21.435 1.00 21.37 169 VAL A CA 1
ATOM 1294 C C . VAL A 1 193 ? 40.240 -15.823 -21.645 1.00 22.40 169 VAL A C 1
ATOM 1295 O O . VAL A 1 193 ? 41.479 -15.919 -21.579 1.00 23.14 169 VAL A O 1
ATOM 1299 N N . GLN A 1 194 ? 39.606 -14.673 -21.872 1.00 22.29 170 GLN A N 1
ATOM 1300 C CA . GLN A 1 194 ? 40.326 -13.400 -22.035 1.00 23.02 170 GLN A CA 1
ATOM 1301 C C . GLN A 1 194 ? 41.151 -13.059 -20.809 1.00 23.48 170 GLN A C 1
ATOM 1302 O O . GLN A 1 194 ? 42.338 -12.760 -20.923 1.00 24.08 170 GLN A O 1
ATOM 1308 N N . ILE A 1 195 ? 40.535 -13.132 -19.634 1.00 23.13 171 ILE A N 1
ATOM 1309 C CA . ILE A 1 195 ? 41.254 -12.826 -18.400 1.00 24.31 171 ILE A CA 1
ATOM 1310 C C . ILE A 1 195 ? 42.472 -13.760 -18.183 1.00 24.95 171 ILE A C 1
ATOM 1311 O O . ILE A 1 195 ? 43.585 -13.292 -17.906 1.00 25.75 171 ILE A O 1
ATOM 1316 N N . ALA A 1 196 ? 42.255 -15.062 -18.344 1.00 24.65 172 ALA A N 1
ATOM 1317 C CA . ALA A 1 196 ? 43.316 -16.060 -18.194 1.00 26.42 172 ALA A CA 1
ATOM 1318 C C . ALA A 1 196 ? 44.452 -15.882 -19.226 1.00 28.23 172 ALA A C 1
ATOM 1319 O O . ALA A 1 196 ? 45.636 -16.015 -18.887 1.00 29.85 172 ALA A O 1
ATOM 1321 N N . GLN A 1 197 ? 44.104 -15.572 -20.473 1.00 29.60 173 GLN A N 1
ATOM 1322 C CA . GLN A 1 197 ? 45.120 -15.310 -21.501 1.00 33.97 173 GLN A CA 1
ATOM 1323 C C . GLN A 1 197 ? 45.973 -14.104 -21.133 1.00 35.34 173 GLN A C 1
ATOM 1324 O O . GLN A 1 197 ? 47.193 -14.160 -21.258 1.00 37.75 173 GLN A O 1
ATOM 1330 N N . VAL A 1 198 ? 45.326 -13.033 -20.670 1.00 35.75 174 VAL A N 1
ATOM 1331 C CA . VAL A 1 198 ? 46.017 -11.825 -20.201 1.00 37.79 174 VAL A CA 1
ATOM 1332 C C . VAL A 1 198 ? 46.979 -12.130 -19.040 1.00 37.52 174 VAL A C 1
ATOM 1333 O O . VAL A 1 198 ? 48.073 -11.562 -18.951 1.00 37.91 174 VAL A O 1
ATOM 1337 N N . ALA A 1 199 ? 46.563 -13.043 -18.172 1.00 35.97 175 ALA A N 1
ATOM 1338 C CA . ALA A 1 199 ? 47.327 -13.423 -16.997 1.00 35.62 175 ALA A CA 1
ATOM 1339 C C . ALA A 1 199 ? 48.502 -14.345 -17.338 1.00 35.72 175 ALA A C 1
ATOM 1340 O O . ALA A 1 199 ? 49.334 -14.634 -16.472 1.00 36.39 175 ALA A O 1
ATOM 1342 N N . GLY A 1 200 ? 48.568 -14.803 -18.589 1.00 34.86 176 GLY A N 1
ATOM 1343 C CA . GLY A 1 200 ? 49.632 -15.731 -19.014 1.00 35.88 176 GLY A CA 1
ATOM 1344 C C . GLY A 1 200 ? 49.405 -17.157 -18.538 1.00 35.11 176 GLY A C 1
ATOM 1345 O O . GLY A 1 200 ? 50.358 -17.921 -18.365 1.00 35.68 176 GLY A O 1
ATOM 1346 N N . ALA A 1 201 ? 48.140 -17.526 -18.326 1.00 32.59 177 ALA A N 1
ATOM 1347 C CA . ALA A 1 201 ? 47.811 -18.878 -17.880 1.00 32.22 177 ALA A CA 1
ATOM 1348 C C . ALA A 1 201 ? 47.691 -19.840 -19.059 1.00 31.72 177 ALA A C 1
ATOM 1349 O O . ALA A 1 201 ? 47.458 -19.420 -20.198 1.00 31.72 177 ALA A O 1
ATOM 1351 N N . GLU A 1 202 ? 47.863 -21.128 -18.780 1.00 31.16 178 GLU A N 1
ATOM 1352 C CA . GLU A 1 202 ? 47.704 -22.160 -19.796 1.00 31.41 178 GLU A CA 1
ATOM 1353 C C . GLU A 1 202 ? 46.276 -22.671 -19.701 1.00 29.14 178 GLU A C 1
ATOM 1354 O O . GLU A 1 202 ? 45.876 -23.206 -18.671 1.00 28.50 178 GLU A O 1
ATOM 1360 N N . ILE A 1 203 ? 45.515 -22.503 -20.775 1.00 27.70 179 ILE A N 1
ATOM 1361 C CA . ILE A 1 203 ? 44.069 -22.752 -20.717 1.00 26.38 179 ILE A CA 1
ATOM 1362 C C . ILE A 1 203 ? 43.676 -24.161 -21.168 1.00 25.72 179 ILE A C 1
ATOM 1363 O O . ILE A 1 203 ? 44.132 -24.644 -22.212 1.00 26.15 179 ILE A O 1
ATOM 1368 N N . PHE A 1 204 ? 42.844 -24.810 -20.348 1.00 24.32 180 PHE A N 1
ATOM 1369 C CA . PHE A 1 204 ? 42.231 -26.088 -20.667 1.00 24.09 180 PHE A CA 1
ATOM 1370 C C . PHE A 1 204 ? 40.750 -25.761 -20.679 1.00 22.79 180 PHE A C 1
ATOM 1371 O O . PHE A 1 204 ? 40.261 -25.082 -19.774 1.00 22.56 180 PHE A O 1
ATOM 1379 N N . ALA A 1 205 ? 40.041 -26.172 -21.723 1.00 22.53 181 ALA A N 1
ATOM 1380 C CA . ALA A 1 205 ? 38.640 -25.721 -21.862 1.00 21.27 181 ALA A CA 1
ATOM 1381 C C . ALA A 1 205 ? 37.708 -26.878 -22.243 1.00 20.92 181 ALA A C 1
ATOM 1382 O O . ALA A 1 205 ? 38.131 -27.800 -22.939 1.00 22.19 181 ALA A O 1
ATOM 1384 N N . THR A 1 206 ? 36.453 -26.826 -21.783 1.00 20.29 182 THR A N 1
ATOM 1385 C CA . THR A 1 206 ? 35.414 -27.750 -22.255 1.00 20.08 182 THR A CA 1
ATOM 1386 C C . THR A 1 206 ? 34.281 -26.953 -22.902 1.00 20.09 182 THR A C 1
ATOM 1387 O O . THR A 1 206 ? 34.014 -25.820 -22.511 1.00 19.19 182 THR A O 1
ATOM 1391 N N . ALA A 1 207 ? 33.625 -27.578 -23.881 1.00 20.91 183 ALA A N 1
ATOM 1392 C CA . ALA A 1 207 ? 32.409 -27.065 -24.522 1.00 21.89 183 ALA A CA 1
ATOM 1393 C C . ALA A 1 207 ? 31.823 -28.210 -25.342 1.00 23.80 183 ALA A C 1
ATOM 1394 O O . ALA A 1 207 ? 32.480 -29.249 -25.513 1.00 23.79 183 ALA A O 1
ATOM 1396 N N . SER A 1 208 ? 30.600 -28.037 -25.837 1.00 25.44 184 SER A N 1
ATOM 1397 C CA . SER A 1 208 ? 30.011 -28.990 -26.804 1.00 28.07 184 SER A CA 1
ATOM 1398 C C . SER A 1 208 ? 30.907 -29.089 -28.033 1.00 28.66 184 SER A C 1
ATOM 1399 O O . SER A 1 208 ? 31.529 -28.099 -28.422 1.00 27.97 184 SER A O 1
ATOM 1402 N N . PRO A 1 209 ? 30.973 -30.281 -28.657 1.00 29.87 185 PRO A N 1
ATOM 1403 C CA . PRO A 1 209 ? 31.813 -30.441 -29.848 1.00 31.32 185 PRO A CA 1
ATOM 1404 C C . PRO A 1 209 ? 31.541 -29.408 -30.955 1.00 31.95 185 PRO A C 1
ATOM 1405 O O . PRO A 1 209 ? 32.471 -29.020 -31.657 1.00 32.67 185 PRO A O 1
ATOM 1409 N N . SER A 1 210 ? 30.302 -28.943 -31.081 1.00 32.29 186 SER A N 1
ATOM 1410 C CA . SER A 1 210 ? 29.966 -27.942 -32.111 1.00 34.45 186 SER A CA 1
ATOM 1411 C C . SER A 1 210 ? 30.577 -26.554 -31.869 1.00 34.25 186 SER A C 1
ATOM 1412 O O . SER A 1 210 ? 30.509 -25.687 -32.747 1.00 33.81 186 SER A O 1
ATOM 1415 N N . LYS A 1 211 ? 31.171 -26.355 -30.682 1.00 32.53 187 LYS A N 1
ATOM 1416 C CA . LYS A 1 211 ? 31.803 -25.089 -30.309 1.00 32.55 187 LYS A CA 1
ATOM 1417 C C . LYS A 1 211 ? 33.324 -25.154 -30.292 1.00 32.17 187 LYS A C 1
ATOM 1418 O O . LYS A 1 211 ? 33.990 -24.152 -30.025 1.00 31.17 187 LYS A O 1
ATOM 1424 N N . TRP A 1 212 ? 33.879 -26.326 -30.585 1.00 32.41 188 TRP A N 1
ATOM 1425 C CA . TRP A 1 212 ? 35.322 -26.513 -30.492 1.00 33.23 188 TRP A CA 1
ATOM 1426 C C . TRP A 1 212 ? 36.097 -25.625 -31.459 1.00 33.66 188 TRP A C 1
ATOM 1427 O O . TRP A 1 212 ? 37.136 -25.076 -31.099 1.00 33.08 188 TRP A O 1
ATOM 1438 N N . GLU A 1 213 ? 35.585 -25.488 -32.681 1.00 34.94 189 GLU A N 1
ATOM 1439 C CA . GLU A 1 213 ? 36.226 -24.663 -33.700 1.00 36.54 189 GLU A CA 1
ATOM 1440 C C . GLU A 1 213 ? 36.209 -23.164 -33.302 1.00 35.59 189 GLU A C 1
ATOM 1441 O O . GLU A 1 213 ? 37.182 -22.455 -33.519 1.00 36.35 189 GLU A O 1
ATOM 1447 N N . PHE A 1 214 ? 35.130 -22.716 -32.673 1.00 34.21 190 PHE A N 1
ATOM 1448 C CA . PHE A 1 214 ? 35.100 -21.392 -32.024 1.00 33.44 190 PHE A CA 1
ATOM 1449 C C . PHE A 1 214 ? 36.222 -21.229 -30.985 1.00 33.01 190 PHE A C 1
ATOM 1450 O O . PHE A 1 214 ? 36.928 -20.211 -30.972 1.00 33.40 190 PHE A O 1
ATOM 1458 N N . LEU A 1 215 ? 36.404 -22.237 -30.129 1.00 31.63 191 LEU A N 1
ATOM 1459 C CA . LEU A 1 215 ? 37.440 -22.167 -29.089 1.00 31.16 191 LEU A CA 1
ATOM 1460 C C . LEU A 1 215 ? 38.860 -22.192 -29.656 1.00 33.35 191 LEU A C 1
ATOM 1461 O O . LEU A 1 215 ? 39.746 -21.513 -29.134 1.00 32.11 191 LEU A O 1
ATOM 1466 N N . GLN A 1 216 ? 39.077 -22.962 -30.723 1.00 35.65 192 GLN A N 1
ATOM 1467 C CA . GLN A 1 216 ? 40.394 -22.987 -31.357 1.00 39.94 192 GLN A CA 1
ATOM 1468 C C . GLN A 1 216 ? 40.786 -21.592 -31.847 1.00 40.41 192 GLN A C 1
ATOM 1469 O O . GLN A 1 216 ? 41.940 -21.185 -31.705 1.00 41.75 192 GLN A O 1
ATOM 1475 N N . SER A 1 217 ? 39.814 -20.864 -32.391 1.00 39.73 193 SER A N 1
ATOM 1476 C CA . SER A 1 217 ? 40.048 -19.519 -32.920 1.00 41.97 193 SER A CA 1
ATOM 1477 C C . SER A 1 217 ? 40.272 -18.458 -31.834 1.00 41.17 193 SER A C 1
ATOM 1478 O O . SER A 1 217 ? 40.664 -17.338 -32.143 1.00 40.77 193 SER A O 1
ATOM 1481 N N . LEU A 1 218 ? 40.014 -18.809 -30.575 1.00 38.86 194 LEU A N 1
ATOM 1482 C CA . LEU A 1 218 ? 40.355 -17.933 -29.455 1.00 38.18 194 LEU A CA 1
ATOM 1483 C C . LEU A 1 218 ? 41.796 -18.169 -29.044 1.00 38.88 194 LEU A C 1
ATOM 1484 O O . LEU A 1 218 ? 42.320 -17.477 -28.172 1.00 40.56 194 LEU A O 1
ATOM 1489 N N . GLY A 1 219 ? 42.434 -19.155 -29.671 1.00 38.71 195 GLY A N 1
ATOM 1490 C CA . GLY A 1 219 ? 43.819 -19.485 -29.376 1.00 38.71 195 GLY A CA 1
ATOM 1491 C C . GLY A 1 219 ? 43.980 -20.557 -28.318 1.00 38.03 195 GLY A C 1
ATOM 1492 O O . GLY A 1 219 ? 45.071 -20.746 -27.790 1.00 38.61 195 GLY A O 1
ATOM 1493 N N . ILE A 1 220 ? 42.894 -21.262 -28.003 1.00 36.71 196 ILE A N 1
ATOM 1494 C CA . ILE A 1 220 ? 42.943 -22.328 -27.002 1.00 36.27 196 ILE A CA 1
ATOM 1495 C C . ILE A 1 220 ? 43.444 -23.601 -27.666 1.00 38.42 196 ILE A C 1
ATOM 1496 O O . ILE A 1 220 ? 42.990 -23.962 -28.753 1.00 39.14 196 ILE A O 1
ATOM 1501 N N . LYS A 1 221 ? 44.366 -24.280 -26.993 1.00 40.16 197 LYS A N 1
ATOM 1502 C CA . LYS A 1 221 ? 45.022 -25.452 -27.544 1.00 42.54 197 LYS A CA 1
ATOM 1503 C C . LYS A 1 221 ? 44.525 -26.759 -26.936 1.00 40.96 197 LYS A C 1
ATOM 1504 O O . LYS A 1 221 ? 44.644 -27.809 -27.562 1.00 43.03 197 LYS A O 1
ATOM 1510 N N . HIS A 1 222 ? 43.956 -26.701 -25.732 1.00 37.84 198 HIS A N 1
ATOM 1511 C CA . HIS A 1 222 ? 43.451 -27.906 -25.075 1.00 35.32 198 HIS A CA 1
ATOM 1512 C C . HIS A 1 222 ? 41.927 -27.838 -24.973 1.00 33.79 198 HIS A C 1
ATOM 1513 O O . HIS A 1 222 ? 41.398 -27.183 -24.077 1.00 31.08 198 HIS A O 1
ATOM 1520 N N . ILE A 1 223 ? 41.246 -28.534 -25.883 1.00 32.44 199 ILE A N 1
ATOM 1521 C CA . ILE A 1 223 ? 39.788 -28.426 -26.051 1.00 30.77 199 ILE A CA 1
ATOM 1522 C C . ILE A 1 223 ? 39.123 -29.795 -25.839 1.00 28.89 199 ILE A C 1
ATOM 1523 O O . ILE A 1 223 ? 39.483 -30.764 -26.503 1.00 29.18 199 ILE A O 1
ATOM 1528 N N . MET A 1 224 ? 38.171 -29.873 -24.905 1.00 26.41 200 MET A N 1
ATOM 1529 C CA . MET A 1 224 ? 37.580 -31.155 -24.488 1.00 25.68 200 MET A CA 1
ATOM 1530 C C . MET A 1 224 ? 36.053 -31.050 -24.408 1.00 24.83 200 MET A C 1
ATOM 1531 O O . MET A 1 224 ? 35.510 -29.957 -24.448 1.00 23.98 200 MET A O 1
ATOM 1536 N N . ASN A 1 225 ? 35.378 -32.190 -24.296 1.00 24.81 201 ASN A N 1
ATOM 1537 C CA . ASN A 1 225 ? 33.925 -32.225 -24.320 1.00 24.59 201 ASN A CA 1
ATOM 1538 C C . ASN A 1 225 ? 33.371 -31.876 -22.941 1.00 24.63 201 ASN A C 1
ATOM 1539 O O . ASN A 1 225 ? 33.865 -32.385 -21.929 1.00 23.98 201 ASN A O 1
ATOM 1544 N N . SER A 1 226 ? 32.389 -30.974 -22.901 1.00 24.27 202 SER A N 1
ATOM 1545 C CA . SER A 1 226 ? 31.703 -30.644 -21.646 1.00 24.93 202 SER A CA 1
ATOM 1546 C C . SER A 1 226 ? 30.514 -31.573 -21.353 1.00 25.51 202 SER A C 1
ATOM 1547 O O . SER A 1 226 ? 29.908 -31.482 -20.286 1.00 25.67 202 SER A O 1
ATOM 1550 N N . ARG A 1 227 ? 30.206 -32.462 -22.293 1.00 28.83 203 ARG A N 1
ATOM 1551 C CA . ARG A 1 227 ? 29.069 -33.380 -22.178 1.00 30.59 203 ARG A CA 1
ATOM 1552 C C . ARG A 1 227 ? 29.465 -34.807 -21.792 1.00 29.24 203 ARG A C 1
ATOM 1553 O O . ARG A 1 227 ? 28.614 -35.681 -21.667 1.00 28.35 203 ARG A O 1
ATOM 1561 N N . THR A 1 228 ? 30.760 -35.039 -21.587 1.00 27.11 204 THR A N 1
ATOM 1562 C CA . THR A 1 228 ? 31.228 -36.316 -21.076 1.00 26.41 204 THR A CA 1
ATOM 1563 C C . THR A 1 228 ? 32.225 -36.035 -19.959 1.00 26.08 204 THR A C 1
ATOM 1564 O O . THR A 1 228 ? 32.542 -34.871 -19.676 1.00 24.40 204 THR A O 1
ATOM 1568 N N . LEU A 1 229 ? 32.715 -37.107 -19.344 1.00 25.93 205 LEU A N 1
ATOM 1569 C CA . LEU A 1 229 ? 33.622 -37.027 -18.204 1.00 26.42 205 LEU A CA 1
ATOM 1570 C C . LEU A 1 229 ? 35.084 -37.335 -18.561 1.00 26.59 205 LEU A C 1
ATOM 1571 O O . LEU A 1 229 ? 35.957 -37.313 -17.684 1.00 26.79 205 LEU A O 1
ATOM 1576 N N . ASP A 1 230 ? 35.342 -37.587 -19.843 1.00 27.62 206 ASP A N 1
ATOM 1577 C CA . ASP A 1 230 ? 36.680 -37.946 -20.351 1.00 28.18 206 ASP A CA 1
ATOM 1578 C C . ASP A 1 230 ? 37.720 -36.840 -20.155 1.00 27.63 206 ASP A C 1
ATOM 1579 O O . ASP A 1 230 ? 38.930 -37.101 -20.226 1.00 26.34 206 ASP A O 1
ATOM 1584 N N . PHE A 1 231 ? 37.255 -35.607 -19.923 1.00 26.24 207 PHE A N 1
ATOM 1585 C CA . PHE A 1 231 ? 38.176 -34.467 -19.784 1.00 26.38 207 PHE A CA 1
ATOM 1586 C C . PHE A 1 231 ? 39.235 -34.693 -18.696 1.00 26.52 207 PHE A C 1
ATOM 1587 O O . PHE A 1 231 ? 40.369 -34.252 -18.855 1.00 26.84 207 PHE A O 1
ATOM 1595 N N . ALA A 1 232 ? 38.876 -35.381 -17.607 1.00 26.64 208 ALA A N 1
ATOM 1596 C CA . ALA A 1 232 ? 39.830 -35.641 -16.509 1.00 28.43 208 ALA A CA 1
ATOM 1597 C C . ALA A 1 232 ? 41.039 -36.462 -16.944 1.00 29.64 208 ALA A C 1
ATOM 1598 O O . ALA A 1 232 ? 42.183 -36.071 -16.703 1.00 30.09 208 ALA A O 1
ATOM 1600 N N . GLU A 1 233 ? 40.761 -37.606 -17.565 1.00 30.09 209 GLU A N 1
ATOM 1601 C CA . GLU A 1 233 ? 41.772 -38.485 -18.144 1.00 32.05 209 GLU A CA 1
ATOM 1602 C C . GLU A 1 233 ? 42.662 -37.700 -19.111 1.00 32.24 209 GLU A C 1
ATOM 1603 O O . GLU A 1 233 ? 43.890 -37.809 -19.059 1.00 31.07 209 GLU A O 1
ATOM 1609 N N . GLU A 1 234 ? 42.040 -36.900 -19.980 1.00 31.75 210 GLU A N 1
ATOM 1610 C CA . GLU A 1 234 ? 42.795 -36.103 -20.954 1.00 33.96 210 GLU A CA 1
ATOM 1611 C C . GLU A 1 234 ? 43.728 -35.067 -20.300 1.00 33.07 210 GLU A C 1
ATOM 1612 O O . GLU A 1 234 ? 44.887 -34.953 -20.689 1.00 33.50 210 GLU A O 1
ATOM 1618 N N . ILE A 1 235 ? 43.221 -34.332 -19.312 1.00 31.57 211 ILE A N 1
ATOM 1619 C CA . ILE A 1 235 ? 44.036 -33.388 -18.529 1.00 31.25 211 ILE A CA 1
ATOM 1620 C C . ILE A 1 235 ? 45.236 -34.083 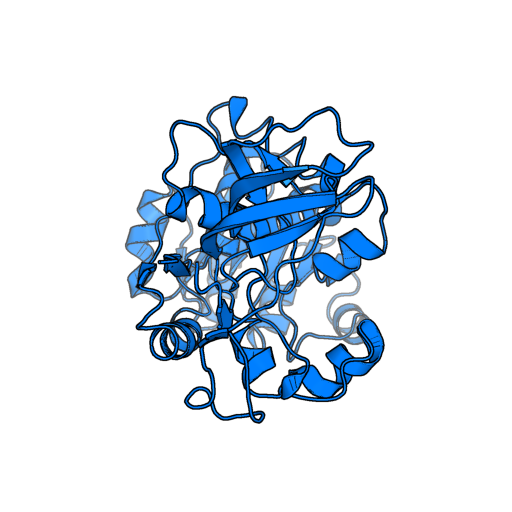-17.868 1.00 33.41 211 ILE A C 1
ATOM 1621 O O . ILE A 1 235 ? 46.359 -33.580 -17.945 1.00 32.77 211 ILE A O 1
ATOM 1626 N N . MET A 1 236 ? 45.002 -35.233 -17.238 1.00 34.26 212 MET A N 1
ATOM 1627 C CA . MET A 1 236 ? 46.078 -35.967 -16.566 1.00 37.82 212 MET A CA 1
ATOM 1628 C C . MET A 1 236 ? 47.141 -36.417 -17.560 1.00 40.24 212 MET A C 1
ATOM 1629 O O . MET A 1 236 ? 48.342 -36.297 -17.291 1.00 41.31 212 MET A O 1
ATOM 1634 N N . LYS A 1 237 ? 46.687 -36.905 -18.713 1.00 40.91 213 LYS A N 1
ATOM 1635 C CA . LYS A 1 237 ? 47.572 -37.317 -19.805 1.00 43.34 213 LYS A CA 1
ATOM 1636 C C . LYS A 1 237 ? 48.439 -36.170 -20.335 1.00 43.12 213 LYS A C 1
ATOM 1637 O O . LYS A 1 237 ? 49.621 -36.360 -20.598 1.00 44.39 213 LYS A O 1
ATOM 1643 N N . ARG A 1 238 ? 47.848 -34.988 -20.484 1.00 41.87 214 ARG A N 1
ATOM 1644 C CA A ARG A 1 238 ? 48.538 -33.834 -21.064 0.50 42.04 214 ARG A CA 1
ATOM 1645 C CA B ARG A 1 238 ? 48.567 -33.851 -21.062 0.50 41.99 214 ARG A CA 1
ATOM 1646 C C . ARG A 1 238 ? 49.447 -33.116 -20.055 1.00 41.83 214 ARG A C 1
ATOM 1647 O O . ARG A 1 238 ? 50.415 -32.457 -20.441 1.00 43.27 214 ARG A O 1
ATOM 1662 N N . THR A 1 239 ? 49.120 -33.237 -18.771 1.00 39.85 215 THR A N 1
ATOM 1663 C CA . THR A 1 239 ? 49.883 -32.592 -17.703 1.00 38.60 215 THR A CA 1
ATOM 1664 C C . THR A 1 239 ? 50.814 -33.590 -16.988 1.00 40.29 215 THR A C 1
ATOM 1665 O O . THR A 1 239 ? 51.297 -33.311 -15.884 1.00 39.43 215 THR A O 1
ATOM 1669 N N . ALA A 1 240 ? 51.038 -34.746 -17.621 1.00 40.76 216 ALA A N 1
ATOM 1670 C CA . ALA A 1 240 ? 51.828 -35.841 -17.047 1.00 43.54 216 ALA A CA 1
ATOM 1671 C C . ALA A 1 240 ? 51.500 -36.107 -15.569 1.00 43.82 216 ALA A C 1
ATOM 1672 O O . ALA A 1 240 ? 52.393 -36.179 -14.712 1.00 44.38 216 ALA A O 1
ATOM 1674 N N . GLY A 1 241 ? 50.203 -36.226 -15.281 1.00 42.31 217 GLY A N 1
ATOM 1675 C CA . GLY A 1 241 ? 49.716 -36.602 -13.953 1.00 42.03 217 GLY A CA 1
ATOM 1676 C C . GLY A 1 241 ? 49.638 -35.496 -12.915 1.00 41.92 217 GLY A C 1
ATOM 1677 O O . GLY A 1 241 ? 49.248 -35.752 -11.776 1.00 42.88 217 GLY A O 1
ATOM 1678 N N . GLU A 1 242 ? 49.997 -34.270 -13.295 1.00 41.40 218 GLU A N 1
ATOM 1679 C CA . GLU A 1 242 ? 50.049 -33.146 -12.343 1.00 41.42 218 GLU A CA 1
ATOM 1680 C C . GLU A 1 242 ? 48.693 -32.480 -12.088 1.00 38.49 218 GLU A C 1
ATOM 1681 O O . GLU A 1 242 ? 48.408 -32.049 -10.967 1.00 37.04 218 GLU A O 1
ATOM 1687 N N . GLY A 1 243 ? 47.864 -32.410 -13.129 1.00 35.84 219 GLY A N 1
ATOM 1688 C CA . GLY A 1 243 ? 46.530 -31.818 -13.026 1.00 33.72 219 GLY A CA 1
ATOM 1689 C C . GLY A 1 243 ? 46.567 -30.339 -13.325 1.00 31.69 219 GLY A C 1
ATOM 1690 O O . GLY A 1 243 ? 47.548 -29.839 -13.875 1.00 31.38 219 GLY A O 1
ATOM 1691 N N . VAL A 1 244 ? 45.495 -29.634 -12.967 1.00 30.06 220 VAL A N 1
ATOM 1692 C CA . VAL A 1 244 ? 45.468 -28.174 -13.123 1.00 28.65 220 VAL A CA 1
ATOM 1693 C C . VAL A 1 244 ? 45.490 -27.437 -11.780 1.00 28.39 220 VAL A C 1
ATOM 1694 O O . VAL A 1 244 ? 45.058 -27.964 -10.755 1.00 28.63 220 VAL A O 1
ATOM 1698 N N . ASP A 1 245 ? 45.942 -26.193 -11.827 1.00 27.70 221 ASP A N 1
ATOM 1699 C CA . ASP A 1 245 ? 46.050 -25.332 -10.660 1.00 27.32 221 ASP A CA 1
ATOM 1700 C C . ASP A 1 245 ? 44.710 -24.720 -10.234 1.00 25.36 221 ASP A C 1
ATOM 1701 O O . ASP A 1 245 ? 44.473 -24.487 -9.041 1.00 24.33 221 ASP A O 1
ATOM 1706 N N . VAL A 1 246 ? 43.843 -24.446 -11.212 1.00 23.35 222 VAL A N 1
ATOM 1707 C CA . VAL A 1 246 ? 42.592 -23.703 -10.953 1.00 22.20 222 VAL A CA 1
ATOM 1708 C C . VAL A 1 246 ? 41.469 -24.305 -11.791 1.00 21.44 222 VAL A C 1
ATOM 1709 O O . VAL A 1 246 ? 41.683 -24.636 -12.954 1.00 21.14 222 VAL A O 1
ATOM 1713 N N . VAL A 1 247 ? 40.286 -24.464 -11.201 1.00 21.47 223 VAL A N 1
ATOM 1714 C CA . VAL A 1 247 ? 39.076 -24.791 -11.989 1.00 21.30 223 VAL A CA 1
ATOM 1715 C C . VAL A 1 247 ? 38.073 -23.659 -11.800 1.00 20.38 223 VAL A C 1
ATOM 1716 O O . VAL A 1 247 ? 37.809 -23.245 -10.673 1.00 21.14 223 VAL A O 1
ATOM 1720 N N . LEU A 1 248 ? 37.517 -23.170 -12.903 1.00 19.85 224 LEU A N 1
ATOM 1721 C CA . LEU A 1 248 ? 36.369 -22.303 -12.853 1.00 19.46 224 LEU A CA 1
ATOM 1722 C C . LEU A 1 248 ? 35.183 -23.132 -13.352 1.00 19.21 224 LEU A C 1
ATOM 1723 O O . LEU A 1 248 ? 35.093 -23.447 -14.551 1.00 18.55 224 LEU A O 1
ATOM 1728 N N . ASN A 1 249 ? 34.272 -23.455 -12.429 1.00 19.46 225 ASN A N 1
ATOM 1729 C CA . ASN A 1 249 ? 33.166 -24.388 -12.697 1.00 19.99 225 ASN A CA 1
ATOM 1730 C C . ASN A 1 249 ? 31.785 -23.745 -12.680 1.00 20.19 225 ASN A C 1
ATOM 1731 O O . ASN A 1 249 ? 31.491 -22.921 -11.820 1.00 20.26 225 ASN A O 1
ATOM 1736 N N . SER A 1 250 ? 30.928 -24.174 -13.610 1.00 21.10 226 SER A N 1
ATOM 1737 C CA . SER A 1 250 ? 29.503 -23.858 -13.577 1.00 21.62 226 SER A CA 1
ATOM 1738 C C . SER A 1 250 ? 28.630 -25.082 -13.916 1.00 22.71 226 SER A C 1
ATOM 1739 O O . SER A 1 250 ? 27.436 -24.942 -14.155 1.00 23.37 226 SER A O 1
ATOM 1742 N N . LEU A 1 251 ? 29.234 -26.260 -13.942 1.00 22.66 227 LEU A N 1
ATOM 1743 C CA . LEU A 1 251 ? 28.513 -27.508 -14.245 1.00 24.13 227 LEU A CA 1
ATOM 1744 C C . LEU A 1 251 ? 28.143 -28.229 -12.939 1.00 24.85 227 LEU A C 1
ATOM 1745 O O . LEU A 1 251 ? 28.854 -28.112 -11.947 1.00 24.24 227 LEU A O 1
ATOM 1750 N N . ASN A 1 252 ? 27.030 -28.957 -12.927 1.00 26.04 228 ASN A N 1
ATOM 1751 C CA . ASN A 1 252 ? 26.638 -29.683 -11.704 1.00 27.01 228 ASN A CA 1
ATOM 1752 C C . ASN A 1 252 ? 26.581 -31.206 -11.943 1.00 28.58 228 ASN A C 1
ATOM 1753 O O . ASN A 1 252 ? 27.056 -31.698 -12.985 1.00 28.71 228 ASN A O 1
ATOM 1758 N N . GLY A 1 253 ? 26.024 -31.953 -10.988 1.00 29.02 229 GLY A N 1
ATOM 1759 C CA . GLY A 1 253 ? 25.989 -33.416 -11.081 1.00 29.16 229 GLY A CA 1
ATOM 1760 C C . GLY A 1 253 ? 27.392 -34.005 -11.007 1.00 28.92 229 GLY A C 1
ATOM 1761 O O . GLY A 1 253 ? 28.204 -33.597 -10.173 1.00 27.17 229 GLY A O 1
ATOM 1762 N N . GLU A 1 254 ? 27.688 -34.952 -11.895 1.00 29.57 230 GLU A N 1
ATOM 1763 C CA . GLU A 1 254 ? 28.969 -35.664 -11.860 1.00 30.38 230 GLU A CA 1
ATOM 1764 C C . GLU A 1 254 ? 30.180 -34.775 -12.209 1.00 28.78 230 GLU A C 1
ATOM 1765 O O . GLU A 1 254 ? 31.314 -35.111 -11.868 1.00 28.24 230 GLU A O 1
ATOM 1771 N N . TYR A 1 255 ? 29.933 -33.646 -12.870 1.00 26.87 231 TYR A N 1
ATOM 1772 C CA . TYR A 1 255 ? 31.023 -32.727 -13.235 1.00 26.28 231 TYR A CA 1
ATOM 1773 C C . TYR A 1 255 ? 31.743 -32.155 -12.030 1.00 25.32 231 TYR A C 1
ATOM 1774 O O . TYR A 1 255 ? 32.936 -31.883 -12.110 1.00 24.94 231 TYR A O 1
ATOM 1783 N N . ILE A 1 256 ? 31.032 -32.002 -10.910 1.00 25.30 232 ILE A N 1
ATOM 1784 C CA . ILE A 1 256 ? 31.651 -31.470 -9.681 1.00 25.17 232 ILE A CA 1
ATOM 1785 C C . ILE A 1 256 ? 32.727 -32.390 -9.096 1.00 25.51 232 ILE A C 1
ATOM 1786 O O . ILE A 1 256 ? 33.889 -31.974 -9.012 1.00 25.04 232 ILE A O 1
ATOM 1791 N N . PRO A 1 257 ? 32.364 -33.641 -8.713 1.00 26.02 233 PRO A N 1
ATOM 1792 C CA . PRO A 1 257 ? 33.427 -34.528 -8.228 1.00 26.98 233 PRO A CA 1
ATOM 1793 C C . PRO A 1 257 ? 34.521 -34.792 -9.277 1.00 26.97 233 PRO A C 1
ATOM 1794 O O . PRO A 1 257 ? 35.700 -34.848 -8.925 1.00 26.65 233 PRO A O 1
ATOM 1798 N N . GLN A 1 258 ? 34.147 -34.940 -10.550 1.00 26.63 234 GLN A N 1
ATOM 1799 C CA . GLN A 1 258 ? 35.140 -35.208 -11.598 1.00 26.83 234 GLN A CA 1
ATOM 1800 C C . GLN A 1 258 ? 36.119 -34.029 -11.806 1.00 26.31 234 GLN A C 1
ATOM 1801 O O . GLN A 1 258 ? 37.278 -34.239 -12.170 1.00 26.94 234 GLN A O 1
ATOM 1807 N N . SER A 1 259 ? 35.650 -32.806 -11.578 1.00 25.28 235 SER A N 1
ATOM 1808 C CA . SER A 1 259 ? 36.517 -31.623 -11.695 1.00 26.38 235 SER A CA 1
ATOM 1809 C C . SER A 1 259 ? 37.414 -31.470 -10.456 1.00 27.78 235 SER A C 1
ATOM 1810 O O . SER A 1 259 ? 38.581 -31.100 -10.579 1.00 28.30 235 SER A O 1
ATOM 1813 N N . LEU A 1 260 ? 36.877 -31.773 -9.276 1.00 28.11 236 LEU A N 1
ATOM 1814 C CA . LEU A 1 260 ? 37.708 -31.815 -8.056 1.00 30.19 236 LEU A CA 1
ATOM 1815 C C . LEU A 1 260 ? 38.874 -32.794 -8.218 1.00 31.35 236 LEU A C 1
ATOM 1816 O O . LEU A 1 260 ? 39.999 -32.522 -7.784 1.00 32.16 236 LEU A O 1
ATOM 1821 N N . ALA A 1 261 ? 38.615 -33.914 -8.890 1.00 32.26 237 ALA A N 1
ATOM 1822 C CA . ALA A 1 261 ? 39.645 -34.931 -9.096 1.00 32.69 237 ALA A CA 1
ATOM 1823 C C . ALA A 1 261 ? 40.845 -34.492 -9.947 1.00 31.93 237 ALA A C 1
ATOM 1824 O O . ALA A 1 261 ? 41.896 -35.115 -9.875 1.00 33.81 237 ALA A O 1
ATOM 1826 N N . VAL A 1 262 ? 40.706 -33.450 -10.760 1.00 30.20 238 VAL A N 1
ATOM 1827 C CA . VAL A 1 262 ? 41.818 -33.055 -11.638 1.00 29.51 238 VAL A CA 1
ATOM 1828 C C . VAL A 1 262 ? 42.684 -31.926 -11.085 1.00 29.43 238 VAL A C 1
ATOM 1829 O O . VAL A 1 262 ? 43.638 -31.495 -11.732 1.00 28.80 238 VAL A O 1
ATOM 1833 N N . LEU A 1 263 ? 42.357 -31.447 -9.893 1.00 29.11 239 LEU A N 1
ATOM 1834 C CA . LEU A 1 263 ? 43.114 -30.339 -9.316 1.00 30.38 239 LEU A CA 1
ATOM 1835 C C . LEU A 1 263 ? 44.402 -30.867 -8.724 1.00 31.49 239 LEU A C 1
ATOM 1836 O O . LEU A 1 263 ? 44.406 -31.912 -8.078 1.00 31.29 239 LEU A O 1
ATOM 1841 N N . THR A 1 264 ? 45.484 -30.134 -8.959 1.00 32.98 240 THR A N 1
ATOM 1842 C CA . THR A 1 264 ? 46.744 -30.360 -8.254 1.00 34.03 240 THR A CA 1
ATOM 1843 C C . THR A 1 264 ? 46.545 -30.190 -6.733 1.00 33.57 240 THR A C 1
ATOM 1844 O O . THR A 1 264 ? 45.584 -29.538 -6.305 1.00 32.87 240 THR A O 1
ATOM 1848 N N . PRO A 1 265 ? 47.414 -30.818 -5.901 1.00 34.16 241 PRO A N 1
ATOM 1849 C CA . PRO A 1 265 ? 47.336 -30.479 -4.479 1.00 33.80 241 PRO A CA 1
ATOM 1850 C C . PRO A 1 265 ? 47.462 -28.967 -4.293 1.00 32.17 241 PRO A C 1
ATOM 1851 O O . PRO A 1 265 ? 48.242 -28.332 -4.995 1.00 31.85 241 PRO A O 1
ATOM 1855 N N . LYS A 1 266 ? 46.693 -28.411 -3.361 1.00 31.45 242 LYS A N 1
ATOM 1856 C CA . LYS A 1 266 ? 46.625 -26.961 -3.131 1.00 31.57 242 LYS A CA 1
ATOM 1857 C C . LYS A 1 266 ? 45.870 -26.202 -4.222 1.00 29.98 242 LYS A C 1
ATOM 1858 O O . LYS A 1 266 ? 45.802 -24.976 -4.188 1.00 29.49 242 LYS A O 1
ATOM 1864 N N . GLY A 1 267 ? 45.296 -26.922 -5.182 1.00 28.80 243 GLY A N 1
ATOM 1865 C CA . GLY A 1 267 ? 44.610 -26.263 -6.297 1.00 27.09 243 GLY A CA 1
ATOM 1866 C C . GLY A 1 267 ? 43.406 -25.478 -5.824 1.00 26.07 243 GLY A C 1
ATOM 1867 O O . GLY A 1 267 ? 42.960 -25.661 -4.701 1.00 27.28 243 GLY A O 1
ATOM 1868 N N . ARG A 1 268 ? 42.870 -24.609 -6.680 1.00 24.87 244 ARG A N 1
ATOM 1869 C CA . ARG A 1 268 ? 41.787 -23.710 -6.269 1.00 24.25 244 ARG A CA 1
ATOM 1870 C C . ARG A 1 268 ? 40.559 -23.985 -7.126 1.00 23.08 244 ARG A C 1
ATOM 1871 O O . ARG A 1 268 ? 40.657 -23.955 -8.330 1.00 22.86 244 ARG A O 1
ATOM 1879 N N . PHE A 1 269 ? 39.429 -24.271 -6.487 1.00 23.15 245 PHE A N 1
ATOM 1880 C CA . PHE A 1 269 ? 38.185 -24.613 -7.204 1.00 23.22 245 PHE A CA 1
ATOM 1881 C C . PHE A 1 269 ? 37.215 -23.461 -7.023 1.00 22.51 245 PHE A C 1
ATOM 1882 O O . PHE A 1 269 ? 36.700 -23.243 -5.915 1.00 23.72 245 PHE A O 1
ATOM 1890 N N . VAL A 1 270 ? 36.964 -22.728 -8.109 1.00 22.03 246 VAL A N 1
ATOM 1891 C CA . VAL A 1 270 ? 36.080 -21.572 -8.079 1.00 20.99 246 VAL A CA 1
ATOM 1892 C C . VAL A 1 270 ? 34.743 -21.984 -8.650 1.00 21.61 246 VAL A C 1
ATOM 1893 O O . VAL A 1 270 ? 34.660 -22.402 -9.819 1.00 20.33 246 VAL A O 1
ATOM 1897 N N . GLU A 1 271 ? 33.714 -21.860 -7.819 1.00 21.96 247 GLU A N 1
ATOM 1898 C CA . GLU A 1 271 ? 32.385 -22.372 -8.159 1.00 22.77 247 GLU A CA 1
ATOM 1899 C C . GLU A 1 271 ? 31.391 -21.225 -8.352 1.00 22.92 247 GLU A C 1
ATOM 1900 O O . GLU A 1 271 ? 31.154 -20.422 -7.421 1.00 23.42 247 GLU A O 1
ATOM 1906 N N . ILE A 1 272 ? 30.806 -21.146 -9.547 1.00 22.51 248 ILE A N 1
ATOM 1907 C CA . ILE A 1 272 ? 29.874 -20.065 -9.864 1.00 22.26 248 ILE A CA 1
ATOM 1908 C C . ILE A 1 272 ? 28.454 -20.510 -10.222 1.00 23.95 248 ILE A C 1
ATOM 1909 O O . ILE A 1 272 ? 27.606 -19.668 -10.538 1.00 23.40 248 ILE A O 1
ATOM 1914 N N . GLY A 1 273 ? 28.186 -21.815 -10.169 1.00 25.04 249 GLY A N 1
ATOM 1915 C CA . GLY A 1 273 ? 26.793 -22.292 -10.365 1.00 28.03 249 GLY A CA 1
ATOM 1916 C C . GLY A 1 273 ? 25.998 -21.981 -9.104 1.00 30.84 249 GLY A C 1
ATOM 1917 O O . GLY A 1 273 ? 26.577 -21.600 -8.080 1.00 31.15 249 GLY A O 1
ATOM 1918 N N . LYS A 1 274 ? 24.678 -22.109 -9.158 1.00 34.51 250 LYS A N 1
ATOM 1919 C CA . LYS A 1 274 ? 23.890 -21.916 -7.942 1.00 38.03 250 LYS A CA 1
ATOM 1920 C C . LYS A 1 274 ? 23.024 -23.103 -7.541 1.00 38.27 250 LYS A C 1
ATOM 1921 O O . LYS A 1 274 ? 22.983 -23.461 -6.370 1.00 39.88 250 LYS A O 1
ATOM 1927 N N . ILE A 1 275 ? 22.378 -23.752 -8.504 1.00 37.18 251 ILE A N 1
ATOM 1928 C CA . ILE A 1 275 ? 21.589 -24.948 -8.188 1.00 36.96 251 ILE A CA 1
ATOM 1929 C C . ILE A 1 275 ? 22.437 -26.229 -8.304 1.00 35.74 251 ILE A C 1
ATOM 1930 O O . ILE A 1 275 ? 23.095 -26.465 -9.321 1.00 35.22 251 ILE A O 1
ATOM 1935 N N . GLY A 1 276 ? 22.447 -27.016 -7.229 1.00 35.15 252 GLY A N 1
ATOM 1936 C CA . GLY A 1 276 ? 23.145 -28.298 -7.183 1.00 33.77 252 GLY A CA 1
ATOM 1937 C C . GLY A 1 276 ? 24.630 -28.243 -6.849 1.00 32.54 252 GLY A C 1
ATOM 1938 O O . GLY A 1 276 ? 25.347 -29.230 -7.043 1.00 31.35 252 GLY A O 1
ATOM 1939 N N . ILE A 1 277 ? 25.110 -27.109 -6.344 1.00 30.91 253 ILE A N 1
ATOM 1940 C CA . ILE A 1 277 ? 26.525 -27.012 -5.975 1.00 30.33 253 ILE A CA 1
ATOM 1941 C C . ILE A 1 277 ? 26.785 -27.699 -4.635 1.00 31.80 253 ILE A C 1
ATOM 1942 O O . ILE A 1 277 ? 25.858 -27.918 -3.847 1.00 32.44 253 ILE A O 1
ATOM 1947 N N . TRP A 1 278 ? 28.043 -28.050 -4.384 1.00 31.59 254 TRP A N 1
ATOM 1948 C CA . TRP A 1 278 ? 28.408 -28.749 -3.156 1.00 33.61 254 TRP A CA 1
ATOM 1949 C C . TRP A 1 278 ? 28.613 -27.791 -1.997 1.00 34.86 254 TRP A C 1
ATOM 1950 O O . TRP A 1 278 ? 29.035 -26.654 -2.205 1.00 34.66 254 TRP A O 1
ATOM 1961 N N . GLU A 1 279 ? 28.317 -28.261 -0.784 1.00 37.22 255 GLU A N 1
ATOM 1962 C CA . GLU A 1 279 ? 28.694 -27.564 0.449 1.00 39.79 255 GLU A CA 1
ATOM 1963 C C . GLU A 1 279 ? 30.198 -27.685 0.664 1.00 38.85 255 GLU A C 1
ATOM 1964 O O . GLU A 1 279 ? 30.804 -28.677 0.266 1.00 37.18 255 GLU A O 1
ATOM 1970 N N . LYS A 1 280 ? 30.797 -26.684 1.307 1.00 40.35 256 LYS A N 1
ATOM 1971 C CA . LYS A 1 280 ? 32.238 -26.706 1.593 1.00 41.52 256 LYS A CA 1
ATOM 1972 C C . LYS A 1 280 ? 32.675 -27.975 2.339 1.00 42.05 256 LYS A C 1
ATOM 1973 O O . LYS A 1 280 ? 33.753 -28.506 2.087 1.00 41.78 256 LYS A O 1
ATOM 1979 N N . GLU A 1 281 ? 31.810 -28.468 3.223 1.00 45.08 257 GLU A N 1
ATOM 1980 C CA . GLU A 1 281 ? 32.059 -29.696 3.994 1.00 48.14 257 GLU A CA 1
ATOM 1981 C C . GLU A 1 281 ? 32.231 -30.911 3.088 1.00 47.27 257 GLU A C 1
ATOM 1982 O O . GLU A 1 281 ? 33.095 -31.758 3.325 1.00 48.03 257 GLU A O 1
ATOM 1988 N N . GLN A 1 282 ? 31.411 -30.975 2.043 1.00 45.09 258 GLN A N 1
ATOM 1989 C CA . GLN A 1 282 ? 31.453 -32.071 1.088 1.00 43.19 258 GLN A CA 1
ATOM 1990 C C . GLN A 1 282 ? 32.727 -32.016 0.253 1.00 40.80 258 GLN A C 1
ATOM 1991 O O . GLN A 1 282 ? 33.368 -33.038 0.030 1.00 41.43 258 GLN A O 1
ATOM 1997 N N . VAL A 1 283 ? 33.094 -30.816 -0.197 1.00 39.04 259 VAL A N 1
ATOM 1998 C CA . VAL A 1 283 ? 34.360 -30.599 -0.905 1.00 36.99 259 VAL A CA 1
ATOM 1999 C C . VAL A 1 283 ? 35.560 -30.926 0.011 1.00 39.16 259 VAL A C 1
ATOM 2000 O O . VAL A 1 283 ? 36.516 -31.583 -0.413 1.00 38.37 259 VAL A O 1
ATOM 2004 N N . LYS A 1 284 ? 35.498 -30.479 1.264 1.00 41.97 260 LYS A N 1
ATOM 2005 C CA . LYS A 1 284 ? 36.571 -30.756 2.230 1.00 46.51 260 LYS A CA 1
ATOM 2006 C C . LYS A 1 284 ? 36.821 -32.263 2.409 1.00 47.90 260 LYS A C 1
ATOM 2007 O O . LYS A 1 284 ? 37.971 -32.710 2.420 1.00 47.88 260 LYS A O 1
ATOM 2013 N N . GLU A 1 285 ? 35.747 -33.039 2.523 1.00 50.45 261 GLU A N 1
ATOM 2014 C CA . GLU A 1 285 ? 35.866 -34.481 2.713 1.00 53.17 261 GLU A CA 1
ATOM 2015 C C . GLU A 1 285 ? 36.530 -35.174 1.523 1.00 52.58 261 GLU A C 1
ATOM 2016 O O . GLU A 1 285 ? 37.343 -36.079 1.714 1.00 53.96 261 GLU A O 1
ATOM 2022 N N . LYS A 1 286 ? 36.187 -34.753 0.303 1.00 48.95 262 LYS A N 1
ATOM 2023 C CA . LYS A 1 286 ? 36.734 -35.375 -0.903 1.00 47.54 262 LYS A CA 1
ATOM 2024 C C . LYS A 1 286 ? 38.158 -34.912 -1.220 1.00 45.18 262 LYS A C 1
ATOM 2025 O O . LYS A 1 286 ? 38.998 -35.715 -1.622 1.00 46.33 262 LYS A O 1
ATOM 2031 N N . ARG A 1 287 ? 38.416 -33.616 -1.070 1.00 41.80 263 ARG A N 1
ATOM 2032 C CA . ARG A 1 287 ? 39.738 -33.046 -1.347 1.00 39.80 263 ARG A CA 1
ATOM 2033 C C . ARG A 1 287 ? 40.084 -32.030 -0.260 1.00 39.87 263 ARG A C 1
ATOM 2034 O O . ARG A 1 287 ? 39.866 -30.821 -0.433 1.00 36.56 263 ARG A O 1
ATOM 2042 N N . PRO A 1 288 ? 40.628 -32.513 0.878 1.00 41.20 264 PRO A N 1
ATOM 2043 C CA . PRO A 1 288 ? 41.008 -31.572 1.935 1.00 41.00 264 PRO A CA 1
ATOM 2044 C C . PRO A 1 288 ? 42.178 -30.656 1.551 1.00 40.11 264 PRO A C 1
ATOM 2045 O O . PRO A 1 288 ? 42.360 -29.612 2.178 1.00 39.56 264 PRO A O 1
ATOM 2049 N N . ASP A 1 289 ? 42.933 -31.032 0.520 1.00 38.91 265 ASP A N 1
ATOM 2050 C CA . ASP A 1 289 ? 44.092 -30.252 0.045 1.00 39.50 265 ASP A CA 1
ATOM 2051 C C . ASP A 1 289 ? 43.726 -29.088 -0.895 1.00 38.33 265 ASP A C 1
ATOM 2052 O O . ASP A 1 289 ? 44.598 -28.338 -1.343 1.00 38.95 265 ASP A O 1
ATOM 2057 N N . VAL A 1 290 ? 42.431 -28.921 -1.156 1.00 35.78 266 VAL A N 1
ATOM 2058 C CA . VAL A 1 290 ? 41.938 -27.949 -2.129 1.00 33.25 266 VAL A CA 1
ATOM 2059 C C . VAL A 1 290 ? 41.255 -26.749 -1.460 1.00 32.44 266 VAL A C 1
ATOM 2060 O O . VAL A 1 290 ? 40.584 -26.907 -0.440 1.00 32.74 266 VAL A O 1
ATOM 2064 N N . SER A 1 291 ? 41.439 -25.562 -2.048 1.00 31.80 267 SER A N 1
ATOM 2065 C CA . SER A 1 291 ? 40.735 -24.343 -1.645 1.00 32.11 267 SER A CA 1
ATOM 2066 C C . SER A 1 291 ? 39.450 -24.172 -2.443 1.00 31.23 267 SER A C 1
ATOM 2067 O O . SER A 1 291 ? 39.487 -24.100 -3.677 1.00 31.09 267 SER A O 1
ATOM 2070 N N . TYR A 1 292 ? 38.324 -24.102 -1.738 1.00 30.67 268 TYR A N 1
ATOM 2071 C CA . TYR A 1 292 ? 37.012 -24.062 -2.376 1.00 29.58 268 TYR A CA 1
ATOM 2072 C C . TYR A 1 292 ? 36.443 -22.650 -2.285 1.00 29.50 268 TYR A C 1
ATOM 2073 O O . TYR A 1 292 ? 36.282 -22.102 -1.186 1.00 29.77 268 TYR A O 1
ATOM 2082 N N . PHE A 1 293 ? 36.167 -22.057 -3.446 1.00 27.72 269 PHE A N 1
ATOM 2083 C CA . PHE A 1 293 ? 35.680 -20.679 -3.521 1.00 27.63 269 PHE A CA 1
ATOM 2084 C C . PHE A 1 293 ? 34.333 -20.613 -4.248 1.00 26.72 269 PHE A C 1
ATOM 2085 O O . PHE A 1 293 ? 34.293 -20.212 -5.419 1.00 25.16 269 PHE A O 1
ATOM 2093 N N . PRO A 1 294 ? 33.235 -21.021 -3.576 1.00 27.21 270 PRO A N 1
ATOM 2094 C CA . PRO A 1 294 ? 31.932 -20.781 -4.194 1.00 26.63 270 PRO A CA 1
ATOM 2095 C C . PRO A 1 294 ? 31.561 -19.315 -4.005 1.00 26.72 270 PRO A C 1
ATOM 2096 O O . PRO A 1 294 ? 31.845 -18.738 -2.949 1.00 27.05 270 PRO A O 1
ATOM 2100 N N . PHE A 1 295 ? 30.959 -18.691 -5.007 1.00 25.26 271 PHE A N 1
ATOM 2101 C CA . PHE A 1 295 ? 30.539 -17.311 -4.826 1.00 25.63 271 PHE A CA 1
ATOM 2102 C C . PHE A 1 295 ? 29.409 -16.939 -5.748 1.00 26.10 271 PHE A C 1
ATOM 2103 O O . PHE A 1 295 ? 29.234 -17.531 -6.822 1.00 25.46 271 PHE A O 1
ATOM 2111 N N . ASP A 1 296 ? 28.673 -15.926 -5.319 1.00 26.88 272 ASP A N 1
ATOM 2112 C CA . ASP A 1 296 ? 27.721 -15.242 -6.173 1.00 28.30 272 ASP A CA 1
ATOM 2113 C C . ASP A 1 296 ? 28.196 -13.798 -6.290 1.00 27.55 272 ASP A C 1
ATOM 2114 O O . ASP A 1 296 ? 28.481 -13.159 -5.279 1.00 27.18 272 ASP A O 1
ATOM 2119 N N . LEU A 1 297 ? 28.276 -13.278 -7.511 1.00 27.60 273 LEU A N 1
ATOM 2120 C CA . LEU A 1 297 ? 28.857 -11.938 -7.714 1.00 28.62 273 LEU A CA 1
ATOM 2121 C C . LEU A 1 297 ? 28.162 -10.822 -6.904 1.00 30.98 273 LEU A C 1
ATOM 2122 O O . LEU A 1 297 ? 28.832 -10.019 -6.232 1.00 29.83 273 LEU A O 1
ATOM 2127 N N . GLN A 1 298 ? 26.829 -10.778 -6.958 1.00 33.16 274 GLN A N 1
ATOM 2128 C CA . GLN A 1 298 ? 26.073 -9.764 -6.226 1.00 35.71 274 GLN A CA 1
ATOM 2129 C C . GLN A 1 298 ? 26.249 -9.884 -4.714 1.00 35.01 274 GLN A C 1
ATOM 2130 O O . GLN A 1 298 ? 26.351 -8.868 -4.027 1.00 35.57 274 GLN A O 1
ATOM 2136 N N . GLU A 1 299 ? 26.296 -11.116 -4.205 1.00 33.28 275 GLU A N 1
ATOM 2137 C CA . GLU A 1 299 ? 26.582 -11.355 -2.786 1.00 33.74 275 GLU A CA 1
ATOM 2138 C C . GLU A 1 299 ? 27.948 -10.821 -2.374 1.00 33.39 275 GLU A C 1
ATOM 2139 O O . GLU A 1 299 ? 28.073 -10.208 -1.309 1.00 33.91 275 GLU A O 1
ATOM 2145 N N . ALA A 1 300 ? 28.961 -11.066 -3.212 1.00 31.12 276 ALA A N 1
ATOM 2146 C CA . ALA A 1 300 ? 30.338 -10.667 -2.925 1.00 31.09 276 ALA A CA 1
ATOM 2147 C C . ALA A 1 300 ? 30.467 -9.146 -2.918 1.00 32.18 276 ALA A C 1
ATOM 2148 O O . ALA A 1 300 ? 31.142 -8.568 -2.057 1.00 32.52 276 ALA A O 1
ATOM 2150 N N . VAL A 1 301 ? 29.823 -8.510 -3.896 1.00 32.11 277 VAL A N 1
ATOM 2151 C CA . VAL A 1 301 ? 29.749 -7.051 -3.967 1.00 33.95 277 VAL A CA 1
ATOM 2152 C C . VAL A 1 301 ? 29.067 -6.490 -2.709 1.00 35.90 277 VAL A C 1
ATOM 2153 O O . VAL A 1 301 ? 29.557 -5.530 -2.107 1.00 37.20 277 VAL A O 1
ATOM 2157 N N . GLN A 1 302 ? 27.964 -7.115 -2.301 1.00 37.83 278 GLN A N 1
ATOM 2158 C CA . GLN A 1 302 ? 27.248 -6.750 -1.064 1.00 41.15 278 GLN A CA 1
ATOM 2159 C C . GLN A 1 302 ? 28.129 -6.883 0.188 1.00 41.30 278 GLN A C 1
ATOM 2160 O O . GLN A 1 302 ? 28.133 -6.003 1.045 1.00 42.26 278 GLN A O 1
ATOM 2166 N N . GLN A 1 303 ? 28.869 -7.984 0.279 1.00 40.15 279 GLN A N 1
ATOM 2167 C CA . GLN A 1 303 ? 29.696 -8.294 1.445 1.00 40.64 279 GLN A CA 1
ATOM 2168 C C . GLN A 1 303 ? 31.046 -7.556 1.485 1.00 40.85 279 GLN A C 1
ATOM 2169 O O . GLN A 1 303 ? 31.686 -7.497 2.535 1.00 40.50 279 GLN A O 1
ATOM 2175 N N . GLN A 1 304 ? 31.486 -7.016 0.350 1.00 37.39 280 GLN A N 1
ATOM 2176 C CA . GLN A 1 304 ? 32.776 -6.333 0.292 1.00 39.04 280 GLN A CA 1
ATOM 2177 C C . GLN A 1 304 ? 32.670 -4.919 -0.292 1.00 38.08 280 GLN A C 1
ATOM 2178 O O . GLN A 1 304 ? 32.967 -4.708 -1.470 1.00 35.91 280 GLN A O 1
ATOM 2184 N N . PRO A 1 305 ? 32.274 -3.931 0.542 1.00 38.73 281 PRO A N 1
ATOM 2185 C CA . PRO A 1 305 ? 32.137 -2.564 0.017 1.00 38.05 281 PRO A CA 1
ATOM 2186 C C . PRO A 1 305 ? 33.427 -2.134 -0.671 1.00 37.02 281 PRO A C 1
ATOM 2187 O O . PRO A 1 305 ? 34.513 -2.430 -0.177 1.00 37.67 281 PRO A O 1
ATOM 2191 N N . GLY A 1 306 ? 33.310 -1.488 -1.826 1.00 35.85 282 GLY A N 1
ATOM 2192 C CA . GLY A 1 306 ? 34.487 -1.137 -2.628 1.00 34.49 282 GLY A CA 1
ATOM 2193 C C . GLY A 1 306 ? 34.865 -2.149 -3.715 1.00 33.30 282 GLY A C 1
ATOM 2194 O O . GLY A 1 306 ? 35.579 -1.806 -4.661 1.00 32.52 282 GLY A O 1
ATOM 2195 N N . LEU A 1 307 ? 34.403 -3.394 -3.587 1.00 32.16 283 LEU A N 1
ATOM 2196 C CA . LEU A 1 307 ? 34.773 -4.436 -4.563 1.00 31.60 283 LEU A CA 1
ATOM 2197 C C . LEU A 1 307 ? 34.415 -4.050 -6.016 1.00 30.40 283 LEU A C 1
ATOM 2198 O O . LEU A 1 307 ? 35.246 -4.148 -6.923 1.00 29.41 283 LEU A O 1
ATOM 2203 N N . ILE A 1 308 ? 33.180 -3.607 -6.227 1.00 30.83 284 ILE A N 1
ATOM 2204 C CA . ILE A 1 308 ? 32.706 -3.287 -7.582 1.00 31.04 284 ILE A CA 1
ATOM 2205 C C . ILE A 1 308 ? 33.581 -2.204 -8.235 1.00 30.63 284 ILE A C 1
ATOM 2206 O O . ILE A 1 308 ? 33.958 -2.318 -9.401 1.00 29.78 284 ILE A O 1
ATOM 2211 N N . GLY A 1 309 ? 33.915 -1.171 -7.458 1.00 31.21 285 GLY A N 1
ATOM 2212 C CA . GLY A 1 309 ? 34.837 -0.123 -7.892 1.00 30.85 285 GLY A CA 1
ATOM 2213 C C . GLY A 1 309 ? 36.203 -0.661 -8.272 1.00 29.49 285 GLY A C 1
ATOM 2214 O O . GLY A 1 309 ? 36.759 -0.281 -9.291 1.00 29.22 285 GLY A O 1
ATOM 2215 N N . GLN A 1 310 ? 36.729 -1.573 -7.464 1.00 29.98 286 GLN A N 1
ATOM 2216 C CA . GLN A 1 310 ? 38.024 -2.183 -7.734 1.00 30.97 286 GLN A CA 1
ATOM 2217 C C . GLN A 1 310 ? 37.992 -3.022 -9.033 1.00 29.65 286 GLN A C 1
ATOM 2218 O O . GLN A 1 310 ? 38.856 -2.873 -9.905 1.00 28.39 286 GLN A O 1
ATOM 2224 N N . LEU A 1 311 ? 36.992 -3.895 -9.154 1.00 27.12 287 LEU A N 1
ATOM 2225 C CA . LEU A 1 311 ? 36.830 -4.719 -10.358 1.00 26.22 287 LEU A CA 1
ATOM 2226 C C . LEU A 1 311 ? 36.699 -3.871 -11.633 1.00 25.95 287 LEU A C 1
ATOM 2227 O O . LEU A 1 311 ? 37.329 -4.165 -12.648 1.00 25.32 287 LEU A O 1
ATOM 2232 N N . SER A 1 312 ? 35.895 -2.808 -11.566 1.00 26.09 288 SER A N 1
ATOM 2233 C CA A SER A 1 312 ? 35.682 -1.914 -12.706 0.50 26.52 288 SER A CA 1
ATOM 2234 C CA B SER A 1 312 ? 35.689 -1.941 -12.719 0.50 26.86 288 SER A CA 1
ATOM 2235 C C . SER A 1 312 ? 36.973 -1.201 -13.116 1.00 27.75 288 SER A C 1
ATOM 2236 O O . SER A 1 312 ? 37.277 -1.078 -14.311 1.00 27.17 288 SER A O 1
ATOM 2241 N N . GLU A 1 313 ? 37.726 -0.735 -12.117 1.00 28.67 289 GLU A N 1
ATOM 2242 C CA . GLU A 1 313 ? 39.016 -0.085 -12.373 1.00 30.81 289 GLU A CA 1
ATOM 2243 C C . GLU A 1 313 ? 39.972 -1.060 -13.062 1.00 29.44 289 GLU A C 1
ATOM 2244 O O . GLU A 1 313 ? 40.618 -0.699 -14.049 1.00 29.73 289 GLU A O 1
ATOM 2250 N N . GLU A 1 314 ? 40.062 -2.282 -12.543 1.00 27.77 290 GLU A N 1
ATOM 2251 C CA . GLU A 1 314 ? 40.920 -3.327 -13.149 1.00 28.39 290 GLU A CA 1
ATOM 2252 C C . GLU A 1 314 ? 40.527 -3.674 -14.603 1.00 27.88 290 GLU A C 1
ATOM 2253 O O . GLU A 1 314 ? 41.379 -3.810 -15.481 1.00 27.55 290 GLU A O 1
ATOM 2259 N N . LEU A 1 315 ? 39.229 -3.814 -14.850 1.00 26.38 291 LEU A N 1
ATOM 2260 C CA . LEU A 1 315 ? 38.753 -4.105 -16.204 1.00 26.75 291 LEU A CA 1
ATOM 2261 C C . LEU A 1 315 ? 38.919 -2.912 -17.163 1.00 27.28 291 LEU A C 1
ATOM 2262 O O . LEU A 1 315 ? 39.225 -3.085 -18.344 1.00 26.58 291 LEU A O 1
ATOM 2267 N N . THR A 1 316 ? 38.759 -1.701 -16.644 1.00 28.18 292 THR A N 1
ATOM 2268 C CA . THR A 1 316 ? 38.983 -0.512 -17.467 1.00 29.49 292 THR A CA 1
ATOM 2269 C C . THR A 1 316 ? 40.448 -0.443 -17.939 1.00 30.33 292 THR A C 1
ATOM 2270 O O . THR A 1 316 ? 40.707 -0.114 -19.111 1.00 29.54 292 THR A O 1
ATOM 2274 N N . GLN A 1 317 ? 41.385 -0.763 -17.036 1.00 31.41 293 GLN A N 1
ATOM 2275 C CA . GLN A 1 317 ? 42.808 -0.889 -17.384 1.00 33.34 293 GLN A CA 1
ATOM 2276 C C . GLN A 1 317 ? 43.043 -1.919 -18.485 1.00 32.06 293 GLN A C 1
ATOM 2277 O O . GLN A 1 317 ? 43.734 -1.643 -19.471 1.00 31.41 293 GLN A O 1
ATOM 2283 N N . GLN A 1 318 ? 42.478 -3.116 -18.309 1.00 30.04 294 GLN A N 1
ATOM 2284 C CA A GLN A 1 318 ? 42.566 -4.181 -19.314 0.50 29.30 294 GLN A CA 1
ATOM 2285 C CA B GLN A 1 318 ? 42.636 -4.146 -19.320 0.50 30.26 294 GLN A CA 1
ATOM 2286 C C . GLN A 1 318 ? 42.032 -3.685 -20.653 1.00 29.34 294 GLN A C 1
ATOM 2287 O O . GLN A 1 318 ? 42.639 -3.896 -21.703 1.00 30.32 294 GLN A O 1
ATOM 2298 N N . TRP A 1 319 ? 40.883 -3.012 -20.612 1.00 28.40 295 TRP A N 1
ATOM 2299 C CA . TRP A 1 319 ? 40.302 -2.439 -21.827 1.00 29.21 295 TRP A CA 1
ATOM 2300 C C . TRP A 1 319 ? 41.225 -1.378 -22.469 1.00 30.55 295 TRP A C 1
ATOM 2301 O O . TRP A 1 319 ? 41.394 -1.362 -23.692 1.00 29.87 295 TRP A O 1
ATOM 2312 N N . ASN A 1 320 ? 41.811 -0.508 -21.642 1.00 30.80 296 ASN A N 1
ATOM 2313 C CA . ASN A 1 320 ? 42.712 0.555 -22.154 1.00 33.04 296 ASN A CA 1
ATOM 2314 C C . ASN A 1 320 ? 44.030 0.022 -22.702 1.00 33.58 296 ASN A C 1
ATOM 2315 O O . ASN A 1 320 ? 44.709 0.699 -23.473 1.00 35.33 296 ASN A O 1
ATOM 2320 N N . GLN A 1 321 ? 44.379 -1.197 -22.307 1.00 32.95 297 GLN A N 1
ATOM 2321 C CA . GLN A 1 321 ? 45.576 -1.864 -22.804 1.00 33.95 297 GLN A CA 1
ATOM 2322 C C . GLN A 1 321 ? 45.318 -2.692 -24.073 1.00 34.55 297 GLN A C 1
ATOM 2323 O O . GLN A 1 321 ? 46.231 -3.342 -24.597 1.00 35.03 297 GLN A O 1
ATOM 2329 N N . GLY A 1 322 ? 44.078 -2.653 -24.560 1.00 34.57 298 GLY A N 1
ATOM 2330 C CA . GLY A 1 322 ? 43.667 -3.412 -25.745 1.00 36.55 298 GLY A CA 1
ATOM 2331 C C . GLY A 1 322 ? 43.547 -4.916 -25.516 1.00 36.99 298 GLY A C 1
ATOM 2332 O O . GLY A 1 322 ? 43.687 -5.699 -26.457 1.00 37.28 298 GLY A O 1
ATOM 2333 N N . LYS A 1 323 ? 43.281 -5.316 -24.272 1.00 35.92 299 LYS A N 1
ATOM 2334 C CA . LYS A 1 323 ? 43.292 -6.731 -23.886 1.00 35.85 299 LYS A CA 1
ATOM 2335 C C . LYS A 1 323 ? 41.903 -7.263 -23.481 1.00 33.69 299 LYS A C 1
ATOM 2336 O O . LYS A 1 323 ? 41.793 -8.314 -22.857 1.00 33.20 299 LYS A O 1
ATOM 2342 N N . LEU A 1 324 ? 40.859 -6.523 -23.826 1.00 33.00 300 LEU A N 1
ATOM 2343 C CA . LEU A 1 324 ? 39.484 -6.926 -23.532 1.00 32.16 300 LEU A CA 1
ATOM 2344 C C . LEU A 1 324 ? 38.660 -6.671 -24.787 1.00 32.00 300 LEU A C 1
ATOM 2345 O O . LEU A 1 324 ? 38.787 -5.610 -25.396 1.00 32.03 300 LEU A O 1
ATOM 2350 N N . LYS A 1 325 ? 37.835 -7.641 -25.185 1.00 29.79 301 LYS A N 1
ATOM 2351 C CA . LYS A 1 325 ? 36.982 -7.492 -26.368 1.00 29.26 301 LYS A CA 1
ATOM 2352 C C . LYS A 1 325 ? 35.552 -7.858 -26.016 1.00 26.19 301 LYS A C 1
ATOM 2353 O O . LYS A 1 325 ? 35.328 -8.800 -25.255 1.00 23.88 301 LYS A O 1
ATOM 2359 N N . ALA A 1 326 ? 34.593 -7.110 -26.566 1.00 25.10 302 ALA A N 1
ATOM 2360 C CA . ALA A 1 326 ? 33.168 -7.462 -26.443 1.00 23.37 302 ALA A CA 1
ATOM 2361 C C . ALA A 1 326 ? 32.949 -8.869 -26.995 1.00 22.59 302 ALA A C 1
ATOM 2362 O O . ALA A 1 326 ? 33.696 -9.315 -27.863 1.00 22.83 302 ALA A O 1
ATOM 2364 N N . LEU A 1 327 ? 31.912 -9.551 -26.524 1.00 21.38 303 LEU A N 1
ATOM 2365 C CA . LEU A 1 327 ? 31.685 -10.948 -26.928 1.00 21.36 303 LEU A CA 1
ATOM 2366 C C . LEU A 1 327 ? 30.766 -11.011 -28.152 1.00 21.86 303 LEU A C 1
ATOM 2367 O O . LEU A 1 327 ? 29.873 -10.169 -28.289 1.00 21.32 303 LEU A O 1
ATOM 2372 N N . PRO A 1 328 ? 30.970 -12.016 -29.036 1.00 22.14 304 PRO A N 1
ATOM 2373 C CA . PRO A 1 328 ? 29.886 -12.283 -30.000 1.00 22.01 304 PRO A CA 1
ATOM 2374 C C . PRO A 1 328 ? 28.638 -12.605 -29.191 1.00 21.15 304 PRO A C 1
ATOM 2375 O O . PRO A 1 328 ? 28.744 -13.101 -28.068 1.00 19.66 304 PRO A O 1
ATOM 2379 N N . HIS A 1 329 ? 27.467 -12.259 -29.700 1.00 21.19 305 HIS A N 1
ATOM 2380 C CA . HIS A 1 329 ? 26.262 -12.398 -28.887 1.00 21.46 305 HIS A CA 1
ATOM 2381 C C . HIS A 1 329 ? 25.036 -12.503 -29.759 1.00 22.64 305 HIS A C 1
ATOM 2382 O O . HIS A 1 329 ? 25.028 -12.047 -30.906 1.00 24.26 305 HIS A O 1
ATOM 2389 N N . LYS A 1 330 ? 23.989 -13.086 -29.197 1.00 22.81 306 LYS A N 1
ATOM 2390 C CA . LYS A 1 330 ? 22.707 -13.167 -29.892 1.00 24.72 306 LYS A CA 1
ATOM 2391 C C . LYS A 1 330 ? 21.816 -12.027 -29.419 1.00 24.02 306 LYS A C 1
ATOM 2392 O O . LYS A 1 330 ? 21.633 -11.842 -28.208 1.00 23.82 306 LYS A O 1
ATOM 2398 N N . VAL A 1 331 ? 21.233 -11.296 -30.369 1.00 23.52 307 VAL A N 1
ATOM 2399 C CA . VAL A 1 331 ? 20.354 -10.170 -30.061 1.00 23.19 307 VAL A CA 1
ATOM 2400 C C . VAL A 1 331 ? 18.916 -10.551 -30.376 1.00 23.77 307 VAL A C 1
ATOM 2401 O O . VAL A 1 331 ? 18.643 -11.032 -31.472 1.00 24.07 307 VAL A O 1
ATOM 2405 N N . PHE A 1 332 ? 18.024 -10.385 -29.406 1.00 23.16 308 PHE A N 1
ATOM 2406 C CA . PHE A 1 332 ? 16.583 -10.509 -29.650 1.00 24.96 308 PHE A CA 1
ATOM 2407 C C . PHE A 1 332 ? 15.959 -9.119 -29.532 1.00 25.82 308 PHE A C 1
ATOM 2408 O O . PHE A 1 332 ? 16.221 -8.411 -28.555 1.00 24.95 308 PHE A O 1
ATOM 2416 N N . PRO A 1 333 ? 15.141 -8.711 -30.528 1.00 27.73 309 PRO A N 1
ATOM 2417 C CA . PRO A 1 333 ? 14.312 -7.519 -30.333 1.00 29.30 309 PRO A CA 1
ATOM 2418 C C . PRO A 1 333 ? 13.451 -7.705 -29.090 1.00 30.14 309 PRO A C 1
ATOM 2419 O O . PRO A 1 333 ? 13.087 -8.844 -28.766 1.00 29.34 309 PRO A O 1
ATOM 2423 N N . SER A 1 334 ? 13.139 -6.603 -28.404 1.00 31.39 310 SER A N 1
ATOM 2424 C CA . SER A 1 334 ? 12.289 -6.607 -27.203 1.00 32.65 310 SER A CA 1
ATOM 2425 C C . SER A 1 334 ? 10.948 -7.326 -27.399 1.00 34.78 310 SER A C 1
ATOM 2426 O O . SER A 1 334 ? 10.382 -7.873 -26.445 1.00 35.02 310 SER A O 1
ATOM 2429 N N . THR A 1 335 ? 10.443 -7.319 -28.629 1.00 36.31 311 THR A N 1
ATOM 2430 C CA . THR A 1 335 ? 9.152 -7.948 -28.924 1.00 39.23 311 THR A CA 1
ATOM 2431 C C . THR A 1 335 ? 9.240 -9.473 -28.837 1.00 39.03 311 THR A C 1
ATOM 2432 O O . THR A 1 335 ? 8.224 -10.157 -28.688 1.00 40.72 311 THR A O 1
ATOM 2436 N N . GLU A 1 336 ? 10.464 -9.996 -28.920 1.00 37.50 312 GLU A N 1
ATOM 2437 C CA . GLU A 1 336 ? 10.700 -11.434 -28.889 1.00 37.13 312 GLU A CA 1
ATOM 2438 C C . GLU A 1 336 ? 11.248 -11.870 -27.529 1.00 34.84 312 GLU A C 1
ATOM 2439 O O . GLU A 1 336 ? 12.081 -12.777 -27.447 1.00 33.50 312 GLU A O 1
ATOM 2445 N N . ILE A 1 337 ? 10.777 -11.212 -26.471 1.00 33.54 313 ILE A N 1
ATOM 2446 C CA . ILE A 1 337 ? 11.249 -11.474 -25.108 1.00 33.00 313 ILE A CA 1
ATOM 2447 C C . ILE A 1 337 ? 10.997 -12.918 -24.638 1.00 32.72 313 ILE A C 1
ATOM 2448 O O . ILE A 1 337 ? 11.874 -13.531 -24.044 1.00 31.49 313 ILE A O 1
ATOM 2453 N N . THR A 1 338 ? 9.819 -13.471 -24.933 1.00 33.86 314 THR A N 1
ATOM 2454 C CA A THR A 1 338 ? 9.541 -14.861 -24.572 0.50 33.58 314 THR A CA 1
ATOM 2455 C CA B THR A 1 338 ? 9.514 -14.860 -24.594 0.50 33.66 314 THR A CA 1
ATOM 2456 C C . THR A 1 338 ? 10.494 -15.809 -25.297 1.00 32.33 314 THR A C 1
ATOM 2457 O O . THR A 1 338 ? 11.051 -16.699 -24.677 1.00 30.99 314 THR A O 1
ATOM 2464 N N . ALA A 1 339 ? 10.703 -15.595 -26.596 1.00 31.65 315 ALA A N 1
ATOM 2465 C CA . ALA A 1 339 ? 11.643 -16.413 -27.370 1.00 30.88 315 ALA A CA 1
ATOM 2466 C C . ALA A 1 339 ? 13.056 -16.316 -26.799 1.00 29.08 315 ALA A C 1
ATOM 2467 O O . ALA A 1 339 ? 13.782 -17.313 -26.744 1.00 29.55 315 ALA A O 1
ATOM 2469 N N . ALA A 1 340 ? 13.441 -15.117 -26.365 1.00 27.90 316 ALA A N 1
ATOM 2470 C CA . ALA A 1 340 ? 14.751 -14.905 -25.728 1.00 26.35 316 ALA A CA 1
ATOM 2471 C C . ALA A 1 340 ? 14.900 -15.711 -24.430 1.00 26.07 316 ALA A C 1
ATOM 2472 O O . ALA A 1 340 ? 15.963 -16.293 -24.172 1.00 25.02 316 ALA A O 1
ATOM 2474 N N . PHE A 1 341 ? 13.854 -15.724 -23.602 1.00 26.64 317 PHE A N 1
ATOM 2475 C CA . PHE A 1 341 ? 13.911 -16.503 -22.345 1.00 27.08 317 PHE A CA 1
ATOM 2476 C C . PHE A 1 341 ? 14.005 -17.998 -22.621 1.00 26.80 317 PHE A C 1
ATOM 2477 O O . PHE A 1 341 ? 14.693 -18.715 -21.906 1.00 27.49 317 PHE A O 1
ATOM 2485 N N . ARG A 1 342 ? 13.306 -18.466 -23.651 1.00 27.66 318 ARG A N 1
ATOM 2486 C CA . ARG A 1 342 ? 13.358 -19.880 -24.011 1.00 28.53 318 ARG A CA 1
ATOM 2487 C C . ARG A 1 342 ? 14.736 -20.234 -24.586 1.00 27.65 318 ARG A C 1
ATOM 2488 O O . ARG A 1 342 ? 15.310 -21.267 -24.246 1.00 26.75 318 ARG A O 1
ATOM 2496 N N . TYR A 1 343 ? 15.280 -19.347 -25.419 1.00 27.62 319 TYR A N 1
ATOM 2497 C CA . TYR A 1 343 ? 16.637 -19.525 -25.947 1.00 27.64 319 TYR A CA 1
ATOM 2498 C C . TYR A 1 343 ? 17.700 -19.564 -24.842 1.00 27.69 319 TYR A C 1
ATOM 2499 O O . TYR A 1 343 ? 18.644 -20.364 -24.903 1.00 26.68 319 TYR A O 1
ATOM 2508 N N . MET A 1 344 ? 17.529 -18.712 -23.831 1.00 27.09 320 MET A N 1
ATOM 2509 C CA . MET A 1 344 ? 18.461 -18.630 -22.693 1.00 28.47 320 MET A CA 1
ATOM 2510 C C . MET A 1 344 ? 18.638 -19.981 -21.976 1.00 29.55 320 MET A C 1
ATOM 2511 O O . MET A 1 344 ? 19.710 -20.260 -21.428 1.00 29.09 320 MET A O 1
ATOM 2516 N N . GLN A 1 345 ? 17.598 -20.820 -21.991 1.00 30.41 321 GLN A N 1
ATOM 2517 C CA . GLN A 1 345 ? 17.707 -22.169 -21.435 1.00 32.94 321 GLN A CA 1
ATOM 2518 C C . GLN A 1 345 ? 18.669 -23.021 -22.279 1.00 35.89 321 GLN A C 1
ATOM 2519 O O . GLN A 1 345 ? 19.515 -23.715 -21.729 1.00 37.58 321 GLN A O 1
ATOM 2525 N N . GLN A 1 346 ? 18.537 -22.949 -23.606 1.00 38.98 322 GLN A N 1
ATOM 2526 C CA . GLN A 1 346 ? 19.415 -23.676 -24.536 1.00 42.52 322 GLN A CA 1
ATOM 2527 C C . GLN A 1 346 ? 20.819 -23.080 -24.560 1.00 44.89 322 GLN A C 1
ATOM 2528 O O . GLN A 1 346 ? 21.812 -23.808 -24.650 1.00 45.79 322 GLN A O 1
ATOM 2534 N N . ALA A 1 347 ? 20.892 -21.751 -24.473 1.00 46.30 323 ALA A N 1
ATOM 2535 C CA . ALA A 1 347 ? 22.166 -21.029 -24.486 1.00 47.95 323 ALA A CA 1
ATOM 2536 C C . ALA A 1 347 ? 22.860 -21.012 -23.127 1.00 48.82 323 ALA A C 1
ATOM 2537 O O . ALA A 1 347 ? 23.850 -20.293 -22.950 1.00 48.90 323 ALA A O 1
ATOM 2539 N N . LYS A 1 348 ? 22.353 -21.797 -22.174 1.00 48.08 324 LYS A N 1
ATOM 2540 C CA . LYS A 1 348 ? 22.894 -21.809 -20.811 1.00 49.46 324 LYS A CA 1
ATOM 2541 C C . LYS A 1 348 ? 24.426 -21.840 -20.801 1.00 48.06 324 LYS A C 1
ATOM 2542 O O . LYS A 1 348 ? 25.071 -20.903 -20.330 1.00 50.00 324 LYS A O 1
ATOM 2548 N N . HIS A 1 349 ? 24.995 -22.911 -21.337 1.00 45.85 325 HIS A N 1
ATOM 2549 C CA . HIS A 1 349 ? 26.441 -23.107 -21.340 1.00 46.07 325 HIS A CA 1
ATOM 2550 C C . HIS A 1 349 ? 27.120 -22.487 -22.560 1.00 43.45 325 HIS A C 1
ATOM 2551 O O . HIS A 1 349 ? 28.335 -22.575 -22.716 1.00 38.51 325 HIS A O 1
ATOM 2558 N N . VAL A 1 350 ? 26.337 -21.866 -23.433 1.00 45.26 326 VAL A N 1
ATOM 2559 C CA . VAL A 1 350 ? 26.909 -21.300 -24.646 1.00 45.85 326 VAL A CA 1
ATOM 2560 C C . VAL A 1 350 ? 26.237 -20.016 -25.145 1.00 42.80 326 VAL A C 1
ATOM 2561 O O . VAL A 1 350 ? 25.062 -19.989 -25.473 1.00 50.64 326 VAL A O 1
ATOM 2565 N N . GLY A 1 351 ? 27.022 -18.960 -25.221 1.00 42.70 327 GLY A N 1
ATOM 2566 C CA . GLY A 1 351 ? 26.610 -17.780 -25.912 1.00 35.49 327 GLY A CA 1
ATOM 2567 C C . GLY A 1 351 ? 26.001 -16.743 -25.007 1.00 31.60 327 GLY A C 1
ATOM 2568 O O . GLY A 1 351 ? 25.181 -17.049 -24.141 1.00 34.22 327 GLY A O 1
ATOM 2569 N N . LYS A 1 352 ? 26.399 -15.504 -25.235 1.00 27.01 328 LYS A N 1
ATOM 2570 C CA . LYS A 1 352 ? 25.838 -14.373 -24.530 1.00 23.27 328 LYS A CA 1
ATOM 2571 C C . LYS A 1 352 ? 24.583 -13.975 -25.277 1.00 22.06 328 LYS A C 1
ATOM 2572 O O . LYS A 1 352 ? 24.561 -13.999 -26.508 1.00 20.56 328 LYS A O 1
ATOM 2578 N N . VAL A 1 353 ? 23.551 -13.617 -24.520 1.00 20.83 329 VAL A N 1
ATOM 2579 C CA . VAL A 1 353 ? 22.291 -13.166 -25.089 1.00 20.94 329 VAL A CA 1
ATOM 2580 C C . VAL A 1 353 ? 21.987 -11.736 -24.623 1.00 20.70 329 VAL A C 1
ATOM 2581 O O . VAL A 1 353 ? 22.130 -11.420 -23.435 1.00 19.60 329 VAL A O 1
ATOM 2585 N N . VAL A 1 354 ? 21.527 -10.893 -25.556 1.00 20.77 330 VAL A N 1
ATOM 2586 C CA . VAL A 1 354 ? 21.230 -9.488 -25.273 1.00 20.71 330 VAL A CA 1
ATOM 2587 C C . VAL A 1 354 ? 19.877 -9.155 -25.890 1.00 22.46 330 VAL A C 1
ATOM 2588 O O . VAL A 1 354 ? 19.584 -9.623 -26.996 1.00 22.83 330 VAL A O 1
ATOM 2592 N N . VAL A 1 355 ? 19.079 -8.358 -25.175 1.00 22.84 331 VAL A N 1
ATOM 2593 C CA . VAL A 1 355 ? 17.799 -7.847 -25.667 1.00 24.02 331 VAL A CA 1
ATOM 2594 C C . VAL A 1 355 ? 17.955 -6.377 -26.049 1.00 25.69 331 VAL A C 1
ATOM 2595 O O . VAL A 1 355 ? 18.382 -5.540 -25.236 1.00 24.77 331 VAL A O 1
ATOM 2599 N N . SER A 1 356 ? 17.614 -6.073 -27.291 1.00 27.02 332 SER A N 1
ATOM 2600 C CA . SER A 1 356 ? 17.606 -4.695 -27.783 1.00 29.35 332 SER A CA 1
ATOM 2601 C C . SER A 1 356 ? 16.288 -4.026 -27.369 1.00 31.56 332 SER A C 1
ATOM 2602 O O . SER A 1 356 ? 15.215 -4.579 -27.597 1.00 31.40 332 SER A O 1
ATOM 2605 N N . MET A 1 357 ? 16.371 -2.846 -26.757 1.00 33.83 333 MET A N 1
ATOM 2606 C CA . MET A 1 357 ? 15.178 -2.124 -26.287 1.00 38.46 333 MET A CA 1
ATOM 2607 C C . MET A 1 357 ? 14.642 -1.142 -27.336 1.00 43.97 333 MET A C 1
ATOM 2608 O O . MET A 1 357 ? 15.432 -0.534 -28.061 1.00 45.72 333 MET A O 1
ATOM 2613 N N . PRO A 1 358 ? 13.299 -0.961 -27.398 1.00 48.74 334 PRO A N 1
ATOM 2614 C CA . PRO A 1 358 ? 12.679 -0.033 -28.355 1.00 52.38 334 PRO A CA 1
ATOM 2615 C C . PRO A 1 358 ? 13.321 1.349 -28.327 1.00 55.17 334 PRO A C 1
ATOM 2616 O O . PRO A 1 358 ? 14.031 1.711 -29.264 1.00 59.20 334 PRO A O 1
#

CATH classification: 3.90.180.10 (+1 more: 3.40.50.720)